Protein AF-Q1GXR8-F1 (afdb_monomer)

Nearest PDB structures (foldseek):
  6vy1-assembly1_f  TM=3.074E-01  e=5.921E-01  Methanocaldococcus jannaschii DSM 2661
  6nr8-assembly1_5  TM=3.056E-01  e=1.586E+00  Homo sapiens
  7y1c-assembly1_L  TM=3.248E-01  e=5.522E+00  Klebsiella phage Kp9

Mean predicted aligned error: 15.91 Å

Foldseek 3Di:
DVVVVVVVVVVVVVVVVVVVVVVVVVVVVVVVVVVVVVVVVVVVVVVVVVVVVVVVVVVVVVVVVVVVVVVVVVVVVVVVVLVVLLVVLLVVLVVVLVVVVVVLVVVLVVVLVCLVVVVDWDKDFDAPPPDPPDDDDDDDDDDDDDDDPPPGDIDTDDSVVVNVVSVVVSVVVNVVSVVVSVVSSVVSVVVSVD

pLDDT: mean 80.0, std 18.18, range [38.44, 97.44]

Structure (mmCIF, N/CA/C/O backbone):
data_AF-Q1GXR8-F1
#
_entry.id   AF-Q1GXR8-F1
#
loop_
_atom_site.group_PDB
_atom_site.id
_atom_site.type_symbol
_atom_site.label_atom_id
_atom_site.label_alt_id
_atom_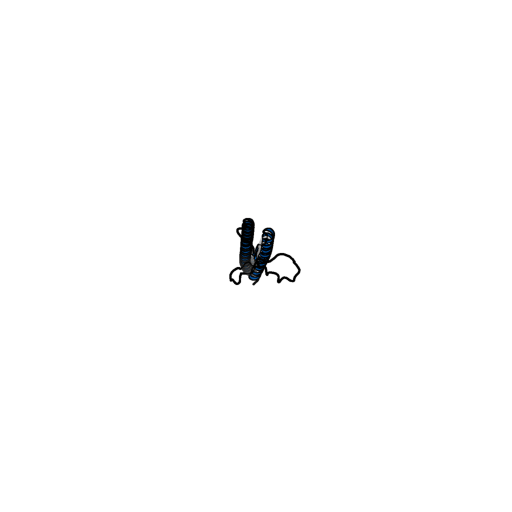site.label_comp_id
_atom_site.label_asym_id
_atom_site.label_entity_id
_atom_site.label_seq_id
_atom_site.pdbx_PDB_ins_code
_atom_site.Cartn_x
_atom_site.Cartn_y
_atom_site.Cartn_z
_atom_site.occupancy
_atom_site.B_iso_or_equiv
_atom_site.auth_seq_id
_atom_site.auth_comp_id
_atom_site.auth_asym_id
_atom_site.auth_atom_id
_atom_site.pdbx_PDB_model_num
ATOM 1 N N . MET A 1 1 ? 45.900 20.280 -106.886 1.00 52.66 1 MET A N 1
ATOM 2 C CA . MET A 1 1 ? 46.195 19.030 -106.146 1.00 52.66 1 MET A CA 1
ATOM 3 C C . MET A 1 1 ? 46.621 19.264 -104.686 1.00 52.66 1 MET A C 1
ATOM 5 O O . MET A 1 1 ? 46.320 18.422 -103.857 1.00 52.66 1 MET A O 1
ATOM 9 N N . ALA A 1 2 ? 47.221 20.410 -104.325 1.00 55.97 2 ALA A N 1
ATOM 10 C CA . ALA A 1 2 ? 47.645 20.694 -102.941 1.00 55.97 2 ALA A CA 1
ATOM 11 C C . ALA A 1 2 ? 46.503 21.008 -101.941 1.00 55.97 2 ALA A C 1
ATOM 13 O O . ALA A 1 2 ? 46.601 20.655 -100.772 1.00 55.97 2 ALA A O 1
ATOM 14 N N . ILE A 1 3 ? 45.397 21.619 -102.386 1.00 53.03 3 ILE A N 1
ATOM 15 C CA . ILE A 1 3 ? 44.321 22.087 -101.485 1.00 53.03 3 ILE A CA 1
ATOM 16 C C . ILE A 1 3 ? 43.519 20.918 -100.872 1.00 53.03 3 ILE A C 1
ATOM 18 O O . ILE A 1 3 ? 43.183 20.958 -99.692 1.00 53.03 3 ILE A O 1
ATOM 22 N N . LEU A 1 4 ? 43.290 19.826 -101.617 1.00 51.09 4 LEU A N 1
ATOM 23 C CA . LEU A 1 4 ? 42.613 18.635 -101.077 1.00 51.09 4 LEU A CA 1
ATOM 24 C C . LEU A 1 4 ? 43.452 17.900 -100.015 1.00 51.09 4 LEU A C 1
ATOM 26 O O . LEU A 1 4 ? 42.892 17.372 -99.058 1.00 51.09 4 LEU A O 1
ATOM 30 N N . SER A 1 5 ? 44.783 17.905 -100.139 1.00 51.03 5 SER A N 1
ATOM 31 C CA . SER A 1 5 ? 45.678 17.211 -99.199 1.00 51.03 5 SER A CA 1
ATOM 32 C C . SER A 1 5 ? 45.737 17.874 -97.817 1.00 51.03 5 SER A C 1
ATOM 34 O O . SER A 1 5 ? 45.981 17.188 -96.827 1.00 51.03 5 SER A O 1
ATOM 36 N N . VAL A 1 6 ? 45.515 19.191 -97.739 1.00 56.34 6 VAL A N 1
ATOM 37 C CA . VAL A 1 6 ? 45.509 19.951 -96.474 1.00 56.34 6 VAL A CA 1
ATOM 38 C C . VAL A 1 6 ? 44.161 19.827 -95.752 1.00 56.34 6 VAL A C 1
ATOM 40 O O . VAL A 1 6 ? 44.114 19.753 -94.526 1.00 56.34 6 VAL A O 1
ATOM 43 N N . CYS A 1 7 ? 43.050 19.728 -96.490 1.00 53.38 7 CYS A N 1
ATOM 44 C CA . CYS A 1 7 ? 41.733 19.500 -95.887 1.00 53.38 7 CYS A CA 1
ATOM 45 C C . CYS A 1 7 ? 41.594 18.099 -95.271 1.00 53.38 7 CYS A C 1
ATOM 47 O O . CYS A 1 7 ? 40.993 17.962 -94.206 1.00 53.38 7 CYS A O 1
ATOM 49 N N . VAL A 1 8 ? 42.171 17.068 -95.898 1.00 52.50 8 VAL A N 1
ATOM 50 C CA . VAL A 1 8 ? 42.105 15.687 -95.386 1.00 52.50 8 VAL A CA 1
ATOM 51 C C . VAL A 1 8 ? 42.915 15.526 -94.094 1.00 52.50 8 VAL A C 1
ATOM 53 O O . VAL A 1 8 ? 42.424 14.930 -93.138 1.00 52.50 8 VAL A O 1
ATOM 56 N N . THR A 1 9 ? 44.108 16.118 -93.996 1.00 54.72 9 THR A N 1
ATOM 57 C CA . THR A 1 9 ? 44.930 16.056 -92.772 1.00 54.72 9 THR A CA 1
ATOM 58 C C . THR A 1 9 ? 44.322 16.845 -91.606 1.00 54.72 9 THR A C 1
ATOM 60 O O . THR A 1 9 ? 44.351 16.373 -90.469 1.00 54.72 9 THR A O 1
ATOM 63 N N . ALA A 1 10 ? 43.682 17.990 -91.869 1.00 54.16 10 ALA A N 1
ATOM 64 C CA . ALA A 1 10 ? 42.969 18.760 -90.845 1.00 54.16 10 ALA A CA 1
ATOM 65 C C . ALA A 1 10 ? 41.696 18.055 -90.321 1.00 54.16 10 ALA A C 1
ATOM 67 O O . ALA A 1 10 ? 41.366 18.174 -89.138 1.00 54.16 10 ALA A O 1
ATOM 68 N N . ALA A 1 11 ? 40.987 17.306 -91.174 1.00 51.72 11 ALA A N 1
ATOM 69 C CA . ALA A 1 11 ? 39.802 16.539 -90.784 1.00 51.72 11 ALA A CA 1
ATOM 70 C C . ALA A 1 11 ? 40.157 15.306 -89.931 1.00 51.72 11 ALA A C 1
ATOM 72 O O . ALA A 1 11 ? 39.508 15.053 -88.915 1.00 51.72 11 ALA A O 1
ATOM 73 N N . VAL A 1 12 ? 41.232 14.593 -90.286 1.00 54.22 12 VAL A N 1
ATOM 74 C CA . VAL A 1 12 ? 41.723 13.419 -89.541 1.00 54.22 12 VAL A CA 1
ATOM 75 C C . VAL A 1 12 ? 42.244 13.809 -88.148 1.00 54.22 12 VAL A C 1
ATOM 77 O O . VAL A 1 12 ? 41.964 13.116 -87.171 1.00 54.22 12 VAL A O 1
ATOM 80 N N . GLY A 1 13 ? 42.913 14.962 -88.012 1.00 54.31 13 GLY A N 1
ATOM 81 C CA . GLY A 1 13 ? 43.373 15.470 -86.711 1.00 54.31 13 GLY A CA 1
ATOM 82 C C . GLY A 1 13 ? 42.242 15.866 -85.749 1.00 54.31 13 GLY A C 1
ATOM 83 O O . GLY A 1 13 ? 42.348 15.638 -84.545 1.00 54.31 13 GLY A O 1
ATOM 84 N N . LYS A 1 14 ? 41.125 16.412 -86.255 1.00 52.44 14 LYS A N 1
ATOM 85 C CA . LYS A 1 14 ? 39.943 16.738 -85.432 1.00 52.44 14 LYS A CA 1
ATOM 86 C C . LYS A 1 14 ? 39.202 15.492 -84.945 1.00 52.44 14 LYS A C 1
ATOM 88 O O . LYS A 1 14 ? 38.754 15.497 -83.804 1.00 52.44 14 LYS A O 1
ATOM 93 N N . ALA A 1 15 ? 39.107 14.443 -85.765 1.00 52.56 15 ALA A N 1
ATOM 94 C CA . ALA A 1 15 ? 38.471 13.181 -85.381 1.00 52.56 15 ALA A CA 1
ATOM 95 C C . ALA A 1 15 ? 39.226 12.487 -84.230 1.00 52.56 15 ALA A C 1
ATOM 97 O O . ALA A 1 15 ? 38.618 12.162 -83.217 1.00 52.56 15 ALA A O 1
ATOM 98 N N . ALA A 1 16 ? 40.560 12.406 -84.306 1.00 55.41 16 ALA A N 1
ATOM 99 C CA . ALA A 1 16 ? 41.383 11.809 -83.248 1.00 55.41 16 ALA A CA 1
ATOM 100 C C . ALA A 1 16 ? 41.319 12.577 -81.908 1.00 55.41 16 ALA A C 1
ATOM 102 O O . ALA A 1 16 ? 41.310 11.980 -80.831 1.00 55.41 16 ALA A O 1
ATOM 103 N N . VAL A 1 17 ? 41.234 13.913 -81.952 1.00 57.97 17 VAL A N 1
ATOM 104 C CA . VAL A 1 17 ? 41.046 14.748 -80.749 1.00 57.97 17 VAL A CA 1
ATOM 105 C C . VAL A 1 17 ? 39.631 14.602 -80.176 1.00 57.97 17 VAL A C 1
ATOM 107 O O . VAL A 1 17 ? 39.450 14.690 -78.960 1.00 57.97 17 VAL A O 1
ATOM 110 N N . MET A 1 18 ? 38.626 14.373 -81.024 1.00 59.62 18 MET A N 1
ATOM 111 C CA . MET A 1 18 ? 37.235 14.180 -80.609 1.00 59.62 18 MET A CA 1
ATOM 112 C C . MET A 1 18 ? 37.021 12.798 -79.976 1.00 59.62 18 MET A C 1
ATOM 114 O O . MET A 1 18 ? 36.359 12.721 -78.944 1.00 59.62 18 MET A O 1
ATOM 118 N N . ASP A 1 19 ? 37.684 11.759 -80.489 1.00 69.69 19 ASP A N 1
ATOM 119 C CA . ASP A 1 19 ? 37.702 10.422 -79.886 1.00 69.69 19 ASP A CA 1
ATOM 120 C C . ASP A 1 19 ? 38.420 10.428 -78.528 1.00 69.69 19 ASP A C 1
ATOM 122 O O . ASP A 1 19 ? 37.881 9.927 -77.543 1.00 69.69 19 ASP A O 1
ATOM 126 N N . ASN A 1 20 ? 39.573 11.098 -78.403 1.00 71.56 20 ASN A N 1
ATOM 127 C CA . ASN A 1 20 ? 40.274 11.228 -77.117 1.00 71.56 20 ASN A CA 1
ATOM 128 C C . ASN A 1 20 ? 39.454 12.007 -76.064 1.00 71.56 20 ASN A C 1
ATOM 130 O O . ASN A 1 20 ? 39.473 11.685 -74.876 1.00 71.56 20 ASN A O 1
ATOM 134 N N . ARG A 1 21 ? 38.687 13.019 -76.495 1.00 78.12 21 ARG A N 1
ATOM 135 C CA . ARG A 1 21 ? 37.744 13.748 -75.630 1.00 78.12 21 ARG A CA 1
ATOM 136 C C . ARG A 1 21 ? 36.549 12.890 -75.222 1.00 78.12 21 ARG A C 1
ATOM 138 O O . ARG A 1 21 ? 36.121 12.982 -74.073 1.00 78.12 21 ARG A O 1
ATOM 145 N N . LEU A 1 22 ? 36.038 12.050 -76.121 1.00 78.81 22 LEU A N 1
ATOM 146 C CA . LEU A 1 22 ? 34.963 11.107 -75.823 1.00 78.81 22 LEU A CA 1
ATOM 147 C C . LEU A 1 22 ? 35.418 10.078 -74.775 1.00 78.81 22 LEU A C 1
ATOM 149 O O . LEU A 1 22 ? 34.733 9.895 -73.771 1.00 78.81 22 LEU A O 1
ATOM 153 N N . PHE A 1 23 ? 36.606 9.485 -74.939 1.00 80.44 23 PHE A N 1
ATOM 154 C CA . PHE A 1 23 ? 37.177 8.555 -73.957 1.00 80.44 23 PHE A CA 1
ATOM 155 C C . PHE A 1 23 ? 37.443 9.220 -72.598 1.00 80.44 23 PHE A C 1
ATOM 157 O O . PHE A 1 23 ? 37.147 8.624 -71.562 1.00 80.44 23 PHE A O 1
ATOM 164 N N . ALA A 1 24 ? 37.919 10.470 -72.579 1.00 81.44 24 ALA A N 1
ATOM 165 C CA . ALA A 1 24 ? 38.113 11.222 -71.338 1.00 81.44 24 ALA A CA 1
ATOM 166 C C . ALA A 1 24 ? 36.788 11.505 -70.600 1.00 81.44 24 ALA A C 1
ATOM 168 O O . ALA A 1 24 ? 36.720 11.354 -69.381 1.00 81.44 24 ALA A O 1
ATOM 169 N N . MET A 1 25 ? 35.721 11.863 -71.326 1.00 85.25 25 MET A N 1
ATOM 170 C CA . MET A 1 25 ? 34.392 12.095 -70.742 1.00 85.25 25 MET A CA 1
ATOM 171 C C . MET A 1 25 ? 33.767 10.802 -70.210 1.00 85.25 25 MET A C 1
ATOM 173 O O . MET A 1 25 ? 33.224 10.798 -69.108 1.00 85.25 25 MET A O 1
ATOM 177 N N . VAL A 1 26 ? 33.885 9.693 -70.948 1.00 87.88 26 VAL A N 1
ATOM 178 C CA . VAL A 1 26 ? 33.416 8.373 -70.494 1.00 87.88 26 VAL A CA 1
ATOM 179 C C . VAL A 1 26 ? 34.171 7.930 -69.239 1.00 87.88 26 VAL A C 1
ATOM 181 O O . VAL A 1 26 ? 33.549 7.465 -68.286 1.00 87.88 26 VAL A O 1
ATOM 184 N N . GLY A 1 27 ? 35.490 8.143 -69.192 1.00 85.50 27 GLY A N 1
ATOM 185 C CA . GLY A 1 27 ? 36.299 7.878 -68.003 1.00 85.50 27 GLY A CA 1
ATOM 186 C C . GLY A 1 27 ? 35.846 8.689 -66.785 1.00 85.50 27 GLY A C 1
ATOM 187 O O . GLY A 1 27 ? 35.693 8.125 -65.705 1.00 85.50 27 GLY A O 1
ATOM 188 N N . LEU A 1 28 ? 35.566 9.985 -66.957 1.00 90.31 28 LEU A N 1
ATOM 189 C CA . LEU A 1 28 ? 35.110 10.868 -65.875 1.00 90.31 28 LEU A CA 1
ATOM 190 C C . LEU A 1 28 ? 33.708 10.489 -65.370 1.00 90.31 28 LEU A C 1
ATOM 192 O O . LEU A 1 28 ? 33.454 10.482 -64.169 1.00 90.31 28 LEU A O 1
ATOM 196 N N . VAL A 1 29 ? 32.797 10.112 -66.270 1.00 92.56 29 VAL A N 1
ATOM 197 C CA . VAL A 1 29 ? 31.460 9.636 -65.882 1.00 92.56 29 VAL A CA 1
ATOM 198 C C . VAL A 1 29 ? 31.548 8.312 -65.120 1.00 92.56 29 VAL A C 1
ATOM 200 O O . VAL A 1 29 ? 30.878 8.151 -64.102 1.00 92.56 29 VAL A O 1
ATOM 203 N N . LEU A 1 30 ? 32.400 7.380 -65.553 1.00 91.69 30 LEU A N 1
ATOM 204 C CA . LEU A 1 30 ? 32.601 6.110 -64.850 1.00 91.69 30 LEU A CA 1
ATOM 205 C C . LEU A 1 30 ? 33.194 6.313 -63.453 1.00 91.69 30 LEU A C 1
ATOM 207 O O . LEU A 1 30 ? 32.720 5.696 -62.501 1.00 91.69 30 LEU A O 1
ATOM 211 N N . THR A 1 31 ? 34.180 7.199 -63.295 1.00 90.12 31 THR A N 1
ATOM 212 C CA . THR A 1 31 ? 34.735 7.498 -61.968 1.00 90.12 31 THR A CA 1
ATOM 213 C C . THR A 1 31 ? 33.712 8.194 -61.075 1.00 90.12 31 THR A C 1
ATOM 215 O O . THR A 1 31 ? 33.592 7.829 -59.908 1.00 90.12 31 THR A O 1
ATOM 218 N N . ALA A 1 32 ? 32.910 9.118 -61.612 1.00 93.38 32 ALA A N 1
ATOM 219 C CA . ALA A 1 32 ? 31.825 9.754 -60.867 1.00 93.38 32 ALA A CA 1
ATOM 220 C C . ALA A 1 32 ? 30.765 8.740 -60.398 1.00 93.38 32 ALA A C 1
ATOM 222 O O . ALA A 1 32 ? 30.331 8.797 -59.247 1.00 93.38 32 ALA A O 1
ATOM 223 N N . LEU A 1 33 ? 30.388 7.775 -61.246 1.00 94.50 33 LEU A N 1
ATOM 224 C CA . LEU A 1 33 ? 29.449 6.706 -60.887 1.00 94.50 33 LEU A CA 1
ATOM 225 C C . LEU A 1 33 ? 30.017 5.769 -59.815 1.00 94.50 33 LEU A C 1
ATOM 227 O O . LEU A 1 33 ? 29.301 5.408 -58.882 1.00 94.50 33 LEU A O 1
ATOM 231 N N . LEU A 1 34 ? 31.300 5.407 -59.908 1.00 93.44 34 LEU A N 1
ATOM 232 C CA . LEU A 1 34 ? 31.966 4.586 -58.894 1.00 93.44 34 LEU A CA 1
ATOM 233 C C . LEU A 1 34 ? 32.039 5.304 -57.542 1.00 93.44 34 LEU A C 1
ATOM 235 O O . LEU A 1 34 ? 31.749 4.697 -56.512 1.00 93.44 34 LEU A O 1
ATOM 239 N N . LEU A 1 35 ? 32.366 6.599 -57.540 1.00 93.81 35 LEU A N 1
ATOM 240 C CA . LEU A 1 35 ? 32.387 7.414 -56.325 1.00 93.81 35 LEU A CA 1
ATOM 241 C C . LEU A 1 35 ? 30.987 7.537 -55.711 1.00 93.81 35 LEU A C 1
ATOM 243 O O . LEU A 1 35 ? 30.829 7.320 -54.511 1.00 93.81 35 LEU A O 1
ATOM 247 N N . ALA A 1 36 ? 29.962 7.815 -56.521 1.00 94.62 36 ALA A N 1
ATOM 248 C CA . ALA A 1 36 ? 28.577 7.875 -56.055 1.00 94.62 36 ALA A CA 1
ATOM 249 C C . ALA A 1 36 ? 28.113 6.532 -55.463 1.00 94.62 36 ALA A C 1
ATOM 251 O O . ALA A 1 36 ? 27.510 6.508 -54.389 1.00 94.62 36 ALA A O 1
ATOM 252 N N . GLY A 1 37 ? 28.450 5.414 -56.113 1.00 93.75 37 GLY A N 1
ATOM 253 C CA . GLY A 1 37 ? 28.170 4.069 -55.610 1.00 93.75 37 GLY A CA 1
ATOM 254 C C . GLY A 1 37 ? 28.840 3.789 -54.263 1.00 93.75 37 GLY A C 1
ATOM 255 O O . GLY A 1 37 ? 28.176 3.316 -53.341 1.00 93.75 37 GLY A O 1
ATOM 256 N N . LEU A 1 38 ? 30.124 4.140 -54.111 1.00 93.81 38 LEU A N 1
ATOM 257 C CA . LEU A 1 38 ? 30.847 4.006 -52.840 1.00 93.81 38 LEU A CA 1
ATOM 258 C C . LEU A 1 38 ? 30.225 4.860 -51.728 1.00 93.81 38 LEU A C 1
ATOM 260 O O . LEU A 1 38 ? 30.081 4.381 -50.604 1.00 93.81 38 LEU A O 1
ATOM 264 N N . HIS A 1 39 ? 29.839 6.102 -52.028 1.00 95.38 39 HIS A N 1
ATOM 265 C CA . HIS A 1 39 ? 29.212 6.993 -51.052 1.00 95.38 39 HIS A CA 1
ATOM 266 C C . HIS A 1 39 ? 27.858 6.464 -50.572 1.00 95.38 39 HIS A C 1
ATOM 268 O O . HIS A 1 39 ? 27.628 6.403 -49.365 1.00 95.38 39 HIS A O 1
ATOM 274 N N . LEU A 1 40 ? 26.986 6.038 -51.491 1.00 93.31 40 LEU A N 1
ATOM 275 C CA . LEU A 1 40 ? 25.678 5.474 -51.145 1.00 93.31 40 LEU A CA 1
ATOM 276 C C . LEU A 1 40 ? 25.822 4.180 -50.337 1.00 93.31 40 LEU A C 1
ATOM 278 O O . LEU A 1 40 ? 25.140 3.998 -49.329 1.00 93.31 40 LEU A O 1
ATOM 282 N N . TYR A 1 41 ? 26.748 3.306 -50.739 1.00 93.94 41 TYR A N 1
ATOM 283 C CA . TYR A 1 41 ? 27.029 2.069 -50.017 1.00 93.94 41 TYR A CA 1
ATOM 284 C C . TYR A 1 41 ? 27.586 2.334 -48.611 1.00 93.94 41 TYR A C 1
ATOM 286 O O . TYR A 1 41 ? 27.141 1.715 -47.645 1.00 93.94 41 TYR A O 1
ATOM 294 N N . GLY A 1 42 ? 28.509 3.292 -48.477 1.00 92.19 42 GLY A N 1
ATOM 295 C CA . GLY A 1 42 ? 29.073 3.700 -47.192 1.00 92.19 42 GLY A CA 1
ATOM 296 C C . GLY A 1 42 ? 28.026 4.293 -46.249 1.00 92.19 42 GLY A C 1
ATOM 297 O O . GLY A 1 42 ? 27.968 3.910 -45.083 1.00 92.19 42 GLY A O 1
ATOM 298 N N . GLN A 1 43 ? 27.147 5.164 -46.756 1.00 92.88 43 GLN A N 1
ATOM 299 C CA . GLN A 1 43 ? 26.034 5.713 -45.974 1.00 92.88 43 GLN A CA 1
ATOM 300 C C . GLN A 1 43 ? 25.062 4.620 -45.525 1.00 92.88 43 GLN A C 1
ATOM 302 O O . GLN A 1 43 ? 24.647 4.602 -44.366 1.00 92.88 43 GLN A O 1
ATOM 307 N N . HIS A 1 44 ? 24.736 3.678 -46.414 1.00 91.25 44 HIS A N 1
ATOM 308 C CA . HIS A 1 44 ? 23.851 2.570 -46.080 1.00 91.25 44 HIS A CA 1
ATOM 309 C C . HIS A 1 44 ? 24.457 1.673 -44.991 1.00 91.25 44 HIS A C 1
ATOM 311 O O . HIS A 1 44 ? 23.811 1.429 -43.973 1.00 91.25 44 HIS A O 1
ATOM 317 N N . GLN A 1 45 ? 25.721 1.266 -45.138 1.00 93.06 45 GLN A N 1
ATOM 318 C CA . GLN A 1 45 ? 26.444 0.484 -44.128 1.00 93.06 45 GLN A CA 1
ATOM 319 C C . GLN A 1 45 ? 26.526 1.199 -42.774 1.00 93.06 45 GLN A C 1
ATOM 321 O O . GLN A 1 45 ? 26.241 0.592 -41.742 1.00 93.06 45 GLN A O 1
ATOM 326 N N . PHE A 1 46 ? 26.857 2.493 -42.771 1.00 91.81 46 PHE A N 1
ATOM 327 C CA . PHE A 1 46 ? 26.930 3.282 -41.543 1.00 91.81 46 PHE A CA 1
ATOM 328 C C . PHE A 1 46 ? 25.569 3.356 -40.837 1.00 91.81 46 PHE A C 1
ATOM 330 O O . PHE A 1 46 ? 25.482 3.115 -39.635 1.00 91.81 46 PHE A O 1
ATOM 337 N N . SER A 1 47 ? 24.492 3.590 -41.596 1.00 92.06 47 SER A N 1
ATOM 338 C CA . SER A 1 47 ? 23.133 3.649 -41.045 1.00 92.06 47 SER A CA 1
ATOM 339 C C . SER A 1 47 ? 22.672 2.318 -40.437 1.00 92.06 47 SER A C 1
ATOM 341 O O . SER A 1 47 ? 22.019 2.312 -39.394 1.00 92.06 47 SER A O 1
ATOM 343 N N . LEU A 1 48 ? 23.051 1.183 -41.039 1.00 93.19 48 LEU A N 1
ATOM 344 C CA . LEU A 1 48 ? 22.751 -0.150 -40.509 1.00 93.19 48 LEU A CA 1
ATOM 345 C C . LEU A 1 48 ? 23.519 -0.427 -39.212 1.00 93.19 48 LEU A C 1
ATOM 347 O O . LEU A 1 48 ? 22.954 -0.999 -38.280 1.00 93.19 48 LEU A O 1
ATOM 351 N N . GLY A 1 49 ? 24.782 0.003 -39.137 1.00 91.06 49 GLY A N 1
ATOM 352 C CA . GLY A 1 49 ? 25.593 -0.095 -37.923 1.00 91.06 49 GLY A CA 1
ATOM 353 C C . GLY A 1 49 ? 24.996 0.713 -36.771 1.00 91.06 49 GLY A C 1
ATOM 354 O O . GLY A 1 49 ? 24.746 0.167 -35.696 1.00 91.06 49 GLY A O 1
ATOM 355 N N . GLU A 1 50 ? 24.670 1.981 -37.022 1.00 94.12 50 GLU A N 1
ATOM 356 C CA . GLU A 1 50 ? 24.050 2.868 -36.033 1.00 94.12 50 GLU A CA 1
ATOM 357 C C . GLU A 1 50 ? 22.687 2.331 -35.563 1.00 94.12 50 GLU A C 1
ATOM 359 O O . GLU A 1 50 ? 22.388 2.326 -34.366 1.00 94.12 50 GLU A O 1
ATOM 364 N N . ALA A 1 51 ? 21.868 1.818 -36.487 1.00 94.69 51 ALA A N 1
ATOM 365 C CA . ALA A 1 51 ? 20.591 1.193 -36.157 1.00 94.69 51 ALA A CA 1
ATOM 366 C C . ALA A 1 51 ? 20.770 -0.057 -35.280 1.00 94.69 51 ALA A C 1
ATOM 368 O O . ALA A 1 51 ? 20.017 -0.244 -34.323 1.00 94.69 51 ALA A O 1
ATOM 369 N N . ALA A 1 52 ? 21.776 -0.891 -35.559 1.00 94.00 52 ALA A N 1
ATOM 370 C CA . ALA A 1 52 ? 22.063 -2.085 -34.770 1.00 94.00 52 ALA A CA 1
ATOM 371 C C . ALA A 1 52 ? 22.554 -1.743 -33.353 1.00 94.00 52 ALA A C 1
ATOM 373 O O . ALA A 1 52 ? 22.128 -2.379 -32.385 1.00 94.00 52 ALA A O 1
ATOM 374 N N . GLU A 1 53 ? 23.414 -0.734 -33.202 1.00 93.62 53 GLU A N 1
ATOM 375 C CA . GLU A 1 53 ? 23.876 -0.268 -31.890 1.00 93.62 53 GLU A CA 1
ATOM 376 C C . GLU A 1 53 ? 22.738 0.343 -31.070 1.00 93.62 53 GLU A C 1
ATOM 378 O O . GLU A 1 53 ? 22.535 -0.041 -29.912 1.00 93.62 53 GLU A O 1
ATOM 383 N N . LYS A 1 54 ? 21.931 1.215 -31.688 1.00 95.25 54 LYS A N 1
ATOM 384 C CA . LYS A 1 54 ? 20.730 1.784 -31.063 1.00 95.25 54 LYS A CA 1
ATOM 385 C C . LYS A 1 54 ? 19.753 0.693 -30.646 1.00 95.25 54 LYS A C 1
ATOM 387 O O . LYS A 1 54 ? 19.276 0.717 -29.517 1.00 95.25 54 LYS A O 1
ATOM 392 N N . ALA A 1 55 ? 19.499 -0.297 -31.502 1.00 96.19 55 ALA A N 1
ATOM 393 C CA . ALA A 1 55 ? 18.615 -1.414 -31.180 1.00 96.19 55 ALA A CA 1
ATOM 394 C C . ALA A 1 55 ? 19.113 -2.210 -29.965 1.00 96.19 55 ALA A C 1
ATOM 396 O O . ALA A 1 55 ? 18.316 -2.553 -29.093 1.00 96.19 55 ALA A O 1
ATOM 397 N N . ARG A 1 56 ? 20.426 -2.458 -29.853 1.00 95.06 56 ARG A N 1
ATOM 398 C CA . ARG A 1 56 ? 21.015 -3.125 -28.678 1.00 95.06 56 ARG A CA 1
ATOM 399 C C . ARG A 1 56 ? 20.871 -2.289 -27.410 1.00 95.06 56 ARG A C 1
ATOM 401 O O . ARG A 1 56 ? 20.580 -2.845 -26.353 1.00 95.06 56 ARG A O 1
ATOM 408 N N . TRP A 1 57 ? 21.087 -0.978 -27.498 1.00 94.62 57 TRP A N 1
ATOM 409 C CA . TRP A 1 57 ? 20.931 -0.074 -26.359 1.00 94.62 57 TRP A CA 1
ATOM 410 C C . TRP A 1 57 ? 19.472 -0.021 -25.892 1.00 94.62 57 TRP A C 1
ATOM 412 O O . TRP A 1 57 ? 19.184 -0.364 -24.751 1.00 94.62 57 TRP A O 1
ATOM 422 N N . VAL A 1 58 ? 18.543 0.235 -26.815 1.00 97.00 58 VAL A N 1
ATOM 423 C CA . VAL A 1 58 ? 17.097 0.245 -26.557 1.00 97.00 58 VAL A CA 1
ATOM 424 C C . VAL A 1 58 ? 16.610 -1.098 -26.010 1.00 97.00 58 VAL A C 1
ATOM 426 O O . VAL A 1 58 ? 15.756 -1.121 -25.127 1.00 97.00 58 VAL A O 1
ATOM 429 N N . ALA A 1 59 ? 17.132 -2.228 -26.495 1.00 96.44 59 ALA A N 1
ATOM 430 C CA . ALA A 1 59 ? 16.766 -3.546 -25.980 1.00 96.44 59 ALA A CA 1
ATOM 431 C C . ALA A 1 59 ? 17.203 -3.743 -24.520 1.00 96.44 59 ALA A C 1
ATOM 433 O O . ALA A 1 59 ? 16.416 -4.253 -23.723 1.00 96.44 59 ALA A O 1
ATOM 434 N N . ARG A 1 60 ? 18.424 -3.319 -24.159 1.00 95.31 60 ARG A N 1
ATOM 435 C CA . ARG A 1 60 ? 18.913 -3.377 -22.771 1.00 95.31 60 ARG A CA 1
ATOM 436 C C . ARG A 1 60 ? 18.095 -2.477 -21.855 1.00 95.31 60 ARG A C 1
ATOM 438 O O . ARG A 1 60 ? 17.651 -2.941 -20.809 1.00 95.31 60 ARG A O 1
ATOM 445 N N . ASP A 1 61 ? 17.832 -1.250 -22.281 1.00 96.19 61 ASP A N 1
ATOM 446 C CA . ASP A 1 61 ? 17.068 -0.289 -21.489 1.00 96.19 61 ASP A CA 1
ATOM 447 C C . ASP A 1 61 ? 15.623 -0.744 -21.295 1.00 96.19 61 ASP A C 1
ATOM 449 O O . ASP A 1 61 ? 15.112 -0.716 -20.180 1.00 96.19 61 ASP A O 1
ATOM 453 N N . ASN A 1 62 ? 14.974 -1.266 -22.340 1.00 96.69 62 ASN A N 1
ATOM 454 C CA . ASN A 1 62 ? 13.640 -1.851 -22.207 1.00 96.69 62 ASN A CA 1
ATOM 455 C C . ASN A 1 62 ? 13.633 -3.081 -21.297 1.00 96.69 62 ASN A C 1
ATOM 457 O O . ASN A 1 62 ? 12.666 -3.282 -20.567 1.00 96.69 62 ASN A O 1
ATOM 461 N N . ALA A 1 63 ? 14.670 -3.921 -21.339 1.00 96.50 63 ALA A N 1
ATOM 462 C CA . ALA A 1 63 ? 14.771 -5.068 -20.442 1.00 96.50 63 ALA A CA 1
ATOM 463 C C . ALA A 1 63 ? 14.906 -4.619 -18.979 1.00 96.50 63 ALA A C 1
ATOM 465 O O . ALA A 1 63 ? 14.172 -5.118 -18.127 1.00 96.50 63 ALA A O 1
ATOM 466 N N . ALA A 1 64 ? 15.765 -3.633 -18.707 1.00 95.56 64 ALA A N 1
ATOM 467 C CA . ALA A 1 64 ? 15.913 -3.037 -17.381 1.00 95.56 64 ALA A CA 1
ATOM 468 C C . ALA A 1 64 ? 14.607 -2.380 -16.907 1.00 95.56 64 ALA A C 1
ATOM 470 O O . ALA A 1 64 ? 14.168 -2.616 -15.784 1.00 95.56 64 ALA A O 1
ATOM 471 N N . LEU A 1 65 ? 13.933 -1.630 -17.783 1.00 97.06 65 LEU A N 1
ATOM 472 C CA . LEU A 1 65 ? 12.672 -0.962 -17.469 1.00 97.06 65 LEU A CA 1
ATOM 473 C C . LEU A 1 65 ? 11.546 -1.965 -17.185 1.00 97.06 65 LEU A C 1
ATOM 475 O O . LEU A 1 65 ? 10.753 -1.762 -16.272 1.00 97.06 65 LEU A O 1
ATOM 479 N N . ARG A 1 66 ? 11.477 -3.074 -17.931 1.00 97.00 66 ARG A N 1
ATOM 480 C CA . ARG A 1 66 ? 10.515 -4.157 -17.663 1.00 97.00 66 ARG A CA 1
ATOM 481 C C . ARG A 1 66 ? 10.790 -4.848 -16.335 1.00 97.00 66 ARG A C 1
ATOM 483 O O . ARG A 1 66 ? 9.835 -5.120 -15.619 1.00 97.00 66 ARG A O 1
ATOM 490 N N . ALA A 1 67 ? 12.055 -5.118 -16.014 1.00 96.38 67 ALA A N 1
ATOM 491 C CA . ALA A 1 67 ? 12.429 -5.714 -14.736 1.00 96.38 67 ALA A CA 1
ATOM 492 C C . ALA A 1 67 ? 12.037 -4.796 -13.567 1.00 96.38 67 ALA A C 1
ATOM 494 O O . ALA A 1 67 ? 11.344 -5.241 -12.656 1.00 96.38 67 ALA A O 1
ATOM 495 N N . ALA A 1 68 ? 12.367 -3.504 -13.656 1.00 96.25 68 ALA A N 1
ATOM 496 C CA . ALA A 1 68 ? 11.983 -2.512 -12.655 1.00 96.25 68 ALA A CA 1
ATOM 497 C C . ALA A 1 68 ? 10.455 -2.379 -12.525 1.00 96.25 68 ALA A C 1
ATOM 499 O O . ALA A 1 68 ? 9.925 -2.361 -11.421 1.00 96.25 68 ALA A O 1
ATOM 500 N N . ASN A 1 69 ? 9.719 -2.343 -13.639 1.00 96.94 69 ASN A N 1
ATOM 501 C CA . ASN A 1 69 ? 8.256 -2.275 -13.604 1.00 96.94 69 ASN A CA 1
ATOM 502 C C . ASN A 1 69 ? 7.622 -3.540 -13.012 1.00 96.94 69 ASN A C 1
ATOM 504 O O . ASN A 1 69 ? 6.606 -3.435 -12.330 1.00 96.94 69 ASN A O 1
ATOM 508 N N . ALA A 1 70 ? 8.195 -4.719 -13.263 1.00 97.06 70 ALA A N 1
ATOM 509 C CA . ALA A 1 70 ? 7.729 -5.964 -12.661 1.00 97.06 70 ALA A CA 1
ATOM 510 C C . ALA A 1 70 ? 7.947 -5.962 -11.141 1.00 97.06 70 ALA A C 1
ATOM 512 O O . ALA A 1 70 ? 7.040 -6.326 -10.399 1.00 97.06 70 ALA A O 1
ATOM 513 N N . GLU A 1 71 ? 9.102 -5.480 -10.679 1.00 96.50 71 GLU A N 1
ATOM 514 C CA . GLU A 1 71 ? 9.396 -5.313 -9.253 1.00 96.50 71 GLU A CA 1
ATOM 515 C C . GLU A 1 71 ? 8.453 -4.295 -8.595 1.00 96.50 71 GLU A C 1
ATOM 517 O O . GLU A 1 71 ? 7.854 -4.581 -7.562 1.00 96.50 71 GLU A O 1
ATOM 522 N N . ILE A 1 72 ? 8.226 -3.141 -9.230 1.00 97.00 72 ILE A N 1
ATOM 523 C CA . ILE A 1 72 ? 7.269 -2.134 -8.751 1.00 97.00 72 ILE A CA 1
ATOM 524 C C . ILE A 1 72 ? 5.849 -2.706 -8.697 1.00 97.00 72 ILE A C 1
ATOM 526 O O . ILE A 1 72 ? 5.106 -2.414 -7.759 1.00 97.00 72 ILE A O 1
ATOM 530 N N . ALA A 1 73 ? 5.440 -3.489 -9.697 1.00 97.44 73 ALA A N 1
ATOM 531 C CA . ALA A 1 73 ? 4.124 -4.115 -9.716 1.00 97.44 73 ALA A CA 1
ATOM 532 C C . ALA A 1 73 ? 3.967 -5.111 -8.560 1.00 97.44 73 ALA A C 1
ATOM 534 O O . ALA A 1 73 ? 2.941 -5.077 -7.887 1.00 97.44 73 ALA A O 1
ATOM 535 N N . GLU A 1 74 ? 4.989 -5.925 -8.296 1.00 96.31 74 GLU A N 1
ATOM 536 C CA . GLU A 1 74 ? 4.999 -6.890 -7.195 1.00 96.31 74 GLU A CA 1
ATOM 537 C C . GLU A 1 74 ? 4.995 -6.205 -5.818 1.00 96.31 74 GLU A C 1
ATOM 539 O O . GLU A 1 74 ? 4.219 -6.557 -4.934 1.00 96.31 74 GLU A O 1
ATOM 544 N N . LEU A 1 75 ? 5.788 -5.149 -5.634 1.00 95.88 75 LEU A N 1
ATOM 545 C CA . LEU A 1 75 ? 5.752 -4.367 -4.396 1.00 95.88 75 LEU A CA 1
ATOM 546 C C . LEU A 1 75 ? 4.382 -3.703 -4.189 1.00 95.88 75 LEU A C 1
ATOM 548 O O . LEU A 1 75 ? 3.861 -3.674 -3.075 1.00 95.88 75 LEU A O 1
ATOM 552 N N . ASN A 1 76 ? 3.750 -3.215 -5.262 1.00 96.38 76 ASN A N 1
ATOM 553 C CA . ASN A 1 76 ? 2.403 -2.649 -5.188 1.00 96.38 76 ASN A CA 1
ATOM 554 C C . ASN A 1 76 ? 1.333 -3.698 -4.869 1.00 96.38 76 ASN A C 1
ATOM 556 O O . ASN A 1 76 ? 0.392 -3.395 -4.133 1.00 96.38 76 ASN A O 1
ATOM 560 N N . THR A 1 77 ? 1.415 -4.911 -5.423 1.00 96.44 77 THR A N 1
ATOM 561 C CA . THR A 1 77 ? 0.455 -5.979 -5.103 1.00 96.44 77 THR A CA 1
ATOM 562 C C . THR A 1 77 ? 0.588 -6.397 -3.644 1.00 96.44 77 THR A C 1
ATOM 564 O O . THR A 1 77 ? -0.437 -6.505 -2.968 1.00 96.44 77 THR A O 1
ATOM 567 N N . GLN A 1 78 ? 1.814 -6.542 -3.137 1.00 93.81 78 GLN A N 1
ATOM 568 C CA . GLN A 1 78 ? 2.081 -6.830 -1.726 1.00 93.81 78 GLN A CA 1
ATOM 569 C C . GLN A 1 78 ? 1.539 -5.725 -0.810 1.00 93.81 78 GLN A C 1
ATOM 571 O O . GLN A 1 78 ? 0.762 -6.019 0.101 1.00 93.81 78 GLN A O 1
ATOM 576 N N . ALA A 1 79 ? 1.831 -4.456 -1.111 1.00 93.75 79 ALA A N 1
ATOM 577 C CA . ALA A 1 79 ? 1.318 -3.317 -0.348 1.00 93.75 79 ALA A CA 1
ATOM 578 C C . ALA A 1 79 ? -0.222 -3.272 -0.332 1.00 93.75 79 ALA A C 1
ATOM 580 O O . ALA A 1 79 ? -0.831 -3.084 0.717 1.00 93.75 79 ALA A O 1
ATOM 581 N N . ARG A 1 80 ? -0.881 -3.537 -1.468 1.00 94.69 80 ARG A N 1
ATOM 582 C CA . ARG A 1 80 ? -2.355 -3.602 -1.546 1.00 94.69 80 ARG A CA 1
ATOM 583 C C . ARG A 1 80 ? -2.952 -4.776 -0.774 1.00 94.69 80 ARG A C 1
ATOM 585 O O . ARG A 1 80 ? -4.107 -4.716 -0.355 1.00 94.69 80 ARG A O 1
ATOM 592 N N . VAL A 1 81 ? -2.239 -5.895 -0.652 1.00 94.19 81 VAL A N 1
ATOM 593 C CA . VAL A 1 81 ? -2.683 -7.014 0.195 1.00 94.19 81 VAL A CA 1
ATOM 594 C C . VAL A 1 81 ? -2.614 -6.604 1.663 1.00 94.19 81 VAL A C 1
ATOM 596 O O . VAL A 1 81 ? -3.613 -6.764 2.361 1.00 94.19 81 VAL A O 1
ATOM 599 N N . GLN A 1 82 ? -1.501 -6.011 2.094 1.00 90.25 82 GLN A N 1
ATOM 600 C CA . GLN A 1 82 ? -1.333 -5.513 3.462 1.00 90.25 82 GLN A CA 1
ATOM 601 C C . GLN A 1 82 ? -2.371 -4.438 3.812 1.00 90.25 82 GLN A C 1
ATOM 603 O O . GLN A 1 82 ? -3.012 -4.521 4.856 1.00 90.25 82 GLN A O 1
ATOM 608 N N . GLU A 1 83 ? -2.619 -3.483 2.912 1.00 92.25 83 GLU A N 1
ATOM 609 C CA . GLU A 1 83 ? -3.635 -2.441 3.096 1.00 92.25 83 GLU A CA 1
ATOM 610 C C . GLU A 1 83 ? -5.037 -3.038 3.283 1.00 92.25 83 GLU A C 1
ATOM 612 O O . GLU A 1 83 ? -5.775 -2.630 4.179 1.00 92.25 83 GLU A O 1
ATOM 617 N N . ARG A 1 84 ? -5.401 -4.053 2.485 1.00 94.19 84 ARG A N 1
ATOM 618 C CA . ARG A 1 84 ? -6.695 -4.742 2.621 1.00 94.19 84 ARG A CA 1
ATOM 619 C C . ARG A 1 84 ? -6.811 -5.506 3.934 1.00 94.19 84 ARG A C 1
ATOM 621 O O . ARG A 1 84 ? -7.849 -5.411 4.581 1.00 94.19 84 ARG A O 1
ATOM 628 N N . GLN A 1 85 ? -5.763 -6.224 4.333 1.00 90.75 85 GLN A N 1
ATOM 629 C CA . GLN A 1 85 ? -5.730 -6.937 5.613 1.00 90.75 85 GLN A CA 1
ATOM 630 C C . GLN A 1 85 ? -5.867 -5.965 6.789 1.00 90.75 85 GLN A C 1
ATOM 632 O O . GLN A 1 85 ? -6.638 -6.215 7.714 1.00 90.75 85 GLN A O 1
ATOM 637 N N . HIS A 1 86 ? -5.176 -4.825 6.728 1.00 88.06 86 HIS A N 1
ATOM 638 C CA . HIS A 1 86 ? -5.288 -3.781 7.737 1.00 88.06 86 HIS A CA 1
ATOM 639 C C . HIS A 1 86 ? -6.703 -3.191 7.781 1.00 88.06 86 HIS A C 1
ATOM 641 O O . HIS A 1 86 ? -7.312 -3.126 8.848 1.00 88.06 86 HIS A O 1
ATOM 647 N N . ALA A 1 87 ? -7.271 -2.828 6.628 1.00 92.19 87 ALA A N 1
ATOM 648 C CA . ALA A 1 87 ? -8.631 -2.303 6.547 1.00 92.19 87 ALA A CA 1
ATOM 649 C C . ALA A 1 87 ? -9.671 -3.289 7.111 1.00 92.19 87 ALA A C 1
ATOM 651 O O . ALA A 1 87 ? -10.585 -2.881 7.828 1.00 92.19 87 ALA A O 1
ATOM 652 N N . GLU A 1 88 ? -9.521 -4.587 6.837 1.00 94.12 88 GLU A N 1
ATOM 653 C CA . GLU A 1 88 ? -10.395 -5.635 7.370 1.00 94.12 88 GLU A CA 1
ATOM 654 C C . GLU A 1 88 ? -10.257 -5.794 8.893 1.00 94.12 88 GLU A C 1
ATOM 656 O O . GLU A 1 88 ? -11.268 -5.899 9.597 1.00 94.12 88 GLU A O 1
ATOM 661 N N . ALA A 1 89 ? -9.032 -5.741 9.422 1.00 90.75 89 ALA A N 1
ATOM 662 C CA . ALA A 1 89 ? -8.784 -5.782 10.861 1.00 90.75 89 ALA A CA 1
ATOM 663 C C . ALA A 1 89 ? -9.430 -4.584 11.577 1.00 90.75 89 ALA A C 1
ATOM 665 O O . ALA A 1 89 ? -10.164 -4.764 12.552 1.00 90.75 89 ALA A O 1
ATOM 666 N N . VAL A 1 90 ? -9.237 -3.368 11.054 1.00 91.94 90 VAL A N 1
ATOM 667 C CA . VAL A 1 90 ? -9.844 -2.140 11.596 1.00 91.94 90 VAL A CA 1
ATOM 668 C C . VAL A 1 90 ? -11.371 -2.204 11.531 1.00 91.94 90 VAL A C 1
ATOM 670 O O . VAL A 1 90 ? -12.046 -1.854 12.503 1.00 91.94 90 VAL A O 1
ATOM 673 N N . ALA A 1 91 ? -11.935 -2.682 10.420 1.00 93.88 91 ALA A N 1
ATOM 674 C CA . ALA A 1 91 ? -13.380 -2.824 10.263 1.00 93.88 91 ALA A CA 1
ATOM 675 C C . ALA A 1 91 ? -13.969 -3.847 11.247 1.00 93.88 91 ALA A C 1
ATOM 677 O O . ALA A 1 91 ? -15.044 -3.619 11.804 1.00 93.88 91 ALA A O 1
ATOM 678 N N . THR A 1 92 ? -13.259 -4.950 11.496 1.00 93.50 92 THR A N 1
ATOM 679 C CA . THR A 1 92 ? -13.671 -5.987 12.452 1.00 93.50 92 THR A CA 1
ATOM 680 C C . THR A 1 92 ? -13.666 -5.459 13.882 1.00 93.50 92 THR A C 1
ATOM 682 O O . THR A 1 92 ? -14.674 -5.590 14.574 1.00 93.50 92 THR A O 1
ATOM 685 N N . ILE A 1 93 ? -12.579 -4.801 14.300 1.00 92.00 93 ILE A N 1
ATOM 686 C CA . ILE A 1 93 ? -12.473 -4.176 15.628 1.00 92.00 93 ILE A CA 1
ATOM 687 C C . ILE A 1 93 ? -13.589 -3.140 15.810 1.00 92.00 93 ILE A C 1
ATOM 689 O O . ILE A 1 93 ? -14.274 -3.136 16.829 1.00 92.00 93 ILE A O 1
ATOM 693 N N . SER A 1 94 ? -13.824 -2.304 14.795 1.00 91.00 94 SER A N 1
ATOM 694 C CA . SER A 1 94 ? -14.866 -1.272 14.837 1.00 91.00 94 SER A CA 1
ATOM 695 C C . SER A 1 94 ? -16.269 -1.865 14.989 1.00 91.00 94 SER A C 1
ATOM 697 O O . SER A 1 94 ? -17.074 -1.347 15.760 1.00 91.00 94 SER A O 1
ATOM 699 N N . ARG A 1 95 ? -16.567 -2.962 14.278 1.00 93.75 95 ARG A N 1
ATOM 700 C CA . ARG A 1 95 ? -17.855 -3.661 14.392 1.00 93.75 95 ARG A CA 1
ATOM 701 C C . ARG A 1 95 ? -18.037 -4.269 15.779 1.00 93.75 95 ARG A C 1
ATOM 703 O O . ARG A 1 95 ? -19.074 -4.053 16.393 1.00 93.75 95 ARG A O 1
ATOM 710 N N . GLN A 1 96 ? -17.023 -4.978 16.277 1.00 90.56 96 GLN A N 1
ATOM 711 C CA . GLN A 1 96 ? -17.059 -5.586 17.608 1.00 90.56 96 GLN A CA 1
ATOM 712 C C . GLN A 1 96 ? -17.278 -4.536 18.698 1.00 90.56 96 GLN A C 1
ATOM 714 O O . GLN A 1 96 ? -18.103 -4.746 19.579 1.00 90.56 96 GLN A O 1
ATOM 719 N N . PHE A 1 97 ? -16.601 -3.391 18.604 1.00 89.38 97 PHE A N 1
ATOM 720 C CA . PHE A 1 97 ? -16.785 -2.284 19.538 1.00 89.38 97 PHE A CA 1
ATOM 721 C C . PHE A 1 97 ? -18.210 -1.709 19.491 1.00 89.38 97 PHE A C 1
ATOM 723 O O . PHE A 1 97 ? -18.828 -1.487 20.525 1.00 89.38 97 PHE A O 1
ATOM 730 N N . GLN A 1 98 ? -18.792 -1.518 18.303 1.00 91.12 98 GLN A N 1
ATOM 731 C CA . GLN A 1 98 ? -20.180 -1.046 18.191 1.00 91.12 98 GLN A CA 1
ATOM 732 C C . GLN A 1 98 ? -21.195 -2.041 18.771 1.00 91.12 98 GLN A C 1
ATOM 734 O O . GLN A 1 98 ? -22.158 -1.633 19.425 1.00 91.12 98 GLN A O 1
ATOM 739 N N . GLU A 1 99 ? -20.991 -3.339 18.538 1.00 91.94 99 GLU A N 1
ATOM 740 C CA . GLU A 1 99 ? -21.836 -4.402 19.089 1.00 91.94 99 GLU A CA 1
ATOM 741 C C . GLU A 1 99 ? -21.741 -4.460 20.619 1.00 91.94 99 GLU A C 1
ATOM 743 O O . GLU A 1 99 ? -22.769 -4.548 21.296 1.00 91.94 99 GLU A O 1
ATOM 748 N N . GLN A 1 100 ? -20.527 -4.360 21.166 1.00 88.50 100 GLN A N 1
ATOM 749 C CA . GLN A 1 100 ? -20.284 -4.355 22.608 1.00 88.50 100 GLN A CA 1
ATOM 750 C C . GLN A 1 100 ? -20.901 -3.122 23.277 1.00 88.50 100 GLN A C 1
ATOM 752 O O . GLN A 1 100 ? -21.685 -3.291 24.211 1.00 88.50 100 GLN A O 1
ATOM 757 N N . LEU A 1 101 ? -20.721 -1.919 22.719 1.00 89.19 101 LEU A N 1
ATOM 758 C CA . LEU A 1 101 ? -21.387 -0.707 23.208 1.00 89.19 101 LEU A CA 1
ATOM 759 C C . LEU A 1 101 ? -22.913 -0.849 23.263 1.00 89.19 101 LEU A C 1
ATOM 761 O O . LEU A 1 101 ? -23.551 -0.458 24.244 1.00 89.19 101 LEU A O 1
ATOM 765 N N . HIS A 1 102 ? -23.526 -1.410 22.216 1.00 90.25 102 HIS A N 1
ATOM 766 C CA . HIS A 1 102 ? -24.971 -1.637 22.209 1.00 90.25 102 HIS A CA 1
ATOM 767 C C . HIS A 1 102 ? -25.384 -2.653 23.282 1.00 90.25 102 HIS A C 1
ATOM 769 O O . HIS A 1 102 ? -26.405 -2.480 23.953 1.00 90.25 102 HIS A O 1
ATOM 775 N N . HIS A 1 103 ? -24.592 -3.710 23.461 1.00 89.19 103 HIS A N 1
ATOM 776 C CA . HIS A 1 103 ? -24.845 -4.740 24.457 1.00 89.19 103 HIS A CA 1
ATOM 777 C C . HIS A 1 103 ? -24.737 -4.203 25.889 1.00 89.19 103 HIS A C 1
ATOM 779 O O . HIS A 1 103 ? -25.668 -4.400 26.670 1.00 89.19 103 HIS A O 1
ATOM 785 N N . VAL A 1 104 ? -23.668 -3.470 26.213 1.00 86.44 104 VAL A N 1
ATOM 786 C CA . VAL A 1 104 ? -23.460 -2.831 27.523 1.00 86.44 104 VAL A CA 1
ATOM 787 C C . VAL A 1 104 ? -24.594 -1.856 27.826 1.00 86.44 104 VAL A C 1
ATOM 789 O O . VAL A 1 104 ? -25.194 -1.918 28.900 1.00 86.44 104 VAL A O 1
ATOM 792 N N . LYS A 1 105 ? -24.980 -1.022 26.853 1.00 88.62 105 LYS A N 1
ATOM 793 C CA . LYS A 1 105 ? -26.100 -0.089 27.018 1.00 88.62 105 LYS A CA 1
ATOM 794 C C . LYS A 1 105 ? -27.422 -0.810 27.290 1.00 88.62 105 LYS A C 1
ATOM 796 O O . LYS A 1 105 ? -28.129 -0.455 28.229 1.00 88.62 105 LYS A O 1
ATOM 801 N N . SER A 1 106 ? -27.735 -1.846 26.511 1.00 90.81 106 SER A N 1
ATOM 802 C CA . SER A 1 106 ? -28.955 -2.636 26.701 1.00 90.81 106 SER A CA 1
ATOM 803 C C . SER A 1 106 ? -28.980 -3.351 28.054 1.00 90.81 106 SER A C 1
ATOM 805 O O . SER A 1 106 ? -30.040 -3.431 28.673 1.00 90.81 106 SER A O 1
ATOM 807 N N . GLN A 1 107 ? -27.842 -3.881 28.514 1.00 89.12 107 GLN A N 1
ATOM 808 C CA . GLN A 1 107 ? -27.742 -4.504 29.833 1.00 89.12 107 GLN A CA 1
ATOM 809 C C . GLN A 1 107 ? -27.956 -3.478 30.945 1.00 89.12 107 GLN A C 1
ATOM 811 O O . GLN A 1 107 ? -28.745 -3.728 31.854 1.00 89.12 107 GLN A O 1
ATOM 816 N N . LYS A 1 108 ? -27.317 -2.305 30.850 1.00 88.00 108 LYS A N 1
ATOM 817 C CA . LYS A 1 108 ? -27.493 -1.218 31.817 1.00 88.00 108 LYS A CA 1
ATOM 818 C C . LYS A 1 108 ? -28.957 -0.805 31.936 1.00 88.00 108 LYS A C 1
ATOM 820 O O . LYS A 1 108 ? -29.484 -0.734 33.044 1.00 88.00 108 LYS A O 1
ATOM 825 N N . ASP A 1 109 ? -29.616 -0.570 30.804 1.00 88.75 109 ASP A N 1
ATOM 826 C CA . ASP A 1 109 ? -31.017 -0.148 30.777 1.00 88.75 109 ASP A CA 1
ATOM 827 C C . ASP A 1 109 ? -31.939 -1.224 31.385 1.00 88.75 109 ASP A C 1
ATOM 829 O O . ASP A 1 109 ? -32.857 -0.892 32.137 1.00 88.75 109 ASP A O 1
ATOM 833 N N . SER A 1 110 ? -31.650 -2.511 31.144 1.00 89.88 110 SER A N 1
ATOM 834 C CA . SER A 1 110 ? -32.359 -3.635 31.775 1.00 89.88 110 SER A CA 1
ATOM 835 C C . SER A 1 110 ? -32.162 -3.663 33.290 1.00 89.88 110 SER A C 1
ATOM 837 O O . SER A 1 110 ? -33.136 -3.761 34.030 1.00 89.88 110 SER A O 1
ATOM 839 N N . VAL A 1 111 ? -30.921 -3.535 33.771 1.00 87.81 111 VAL A N 1
ATOM 840 C CA . VAL A 1 111 ? -30.622 -3.564 35.212 1.00 87.81 111 VAL A CA 1
ATOM 841 C C . VAL A 1 111 ? -31.282 -2.387 35.928 1.00 87.81 111 VAL A C 1
ATOM 843 O O . VAL A 1 111 ? -31.855 -2.565 36.999 1.00 87.81 111 VAL A O 1
ATOM 846 N N . ILE A 1 112 ? -31.264 -1.189 35.336 1.00 87.94 112 ILE A N 1
ATOM 847 C CA . ILE A 1 112 ? -31.957 -0.019 35.896 1.00 87.94 112 ILE A CA 1
ATOM 848 C C . ILE A 1 112 ? -33.473 -0.258 35.942 1.00 87.94 112 ILE A C 1
ATOM 850 O O . ILE A 1 112 ? -34.114 0.069 36.943 1.00 87.94 112 ILE A O 1
ATOM 854 N N . ALA A 1 113 ? -34.061 -0.849 34.899 1.00 88.56 113 ALA A N 1
ATOM 855 C CA . ALA A 1 113 ? -35.482 -1.193 34.896 1.00 88.56 113 ALA A CA 1
ATOM 856 C C . ALA A 1 113 ? -35.830 -2.211 35.997 1.00 88.56 113 ALA A C 1
ATOM 858 O O . ALA A 1 113 ? -36.812 -2.015 36.716 1.00 88.56 113 ALA A O 1
ATOM 859 N N . ASP A 1 114 ? -35.000 -3.237 36.189 1.00 86.75 114 ASP A N 1
ATOM 860 C CA . ASP A 1 114 ? -35.189 -4.259 37.223 1.00 86.75 114 ASP A CA 1
ATOM 861 C C . ASP A 1 114 ? -35.022 -3.701 38.645 1.00 86.75 114 ASP A C 1
ATOM 863 O O . ASP A 1 114 ? -35.748 -4.107 39.559 1.00 86.75 114 ASP A O 1
ATOM 867 N N . LEU A 1 115 ? -34.111 -2.738 38.835 1.00 87.12 115 LEU A N 1
ATOM 868 C CA . LEU A 1 115 ? -33.957 -1.997 40.090 1.00 87.12 115 LEU A CA 1
ATOM 869 C C . LEU A 1 115 ? -35.205 -1.157 40.396 1.00 87.12 115 LEU A C 1
ATOM 871 O O . LEU A 1 115 ? -35.712 -1.206 41.518 1.00 87.12 115 LEU A O 1
ATOM 875 N N . ARG A 1 116 ? -35.756 -0.447 39.401 1.00 84.62 116 ARG A N 1
ATOM 876 C CA . ARG A 1 116 ? -36.993 0.348 39.552 1.00 84.62 116 ARG A CA 1
ATOM 877 C C . ARG A 1 116 ? -38.226 -0.511 39.795 1.00 84.62 116 ARG A C 1
ATOM 879 O O . ARG A 1 116 ? -39.093 -0.131 40.578 1.00 84.62 116 ARG A O 1
ATOM 886 N N . ALA A 1 117 ? -38.304 -1.668 39.144 1.00 86.62 117 ALA A N 1
ATOM 887 C CA . ALA A 1 117 ? -39.365 -2.647 39.358 1.00 86.62 117 ALA A CA 1
ATOM 888 C C . ALA A 1 117 ? -39.232 -3.378 40.709 1.00 86.62 117 ALA A C 1
ATOM 890 O O . ALA A 1 117 ? -40.154 -4.079 41.125 1.00 86.62 117 ALA A O 1
ATOM 891 N N . GLY A 1 118 ? -38.090 -3.239 41.394 1.00 80.62 118 GLY A N 1
ATOM 892 C CA . GLY A 1 118 ? -37.783 -3.947 42.634 1.00 80.62 118 GLY A CA 1
ATOM 893 C C . GLY A 1 118 ? -37.554 -5.451 42.450 1.00 80.62 118 GLY A C 1
ATOM 894 O O . GLY A 1 118 ? -37.555 -6.179 43.447 1.00 80.62 118 GLY A O 1
ATOM 895 N N . ALA A 1 119 ? -37.369 -5.909 41.205 1.00 81.12 119 ALA A N 1
ATOM 896 C CA . ALA A 1 119 ? -37.052 -7.292 40.852 1.00 81.12 119 ALA A CA 1
ATOM 897 C C . ALA A 1 119 ? -35.618 -7.663 41.265 1.00 81.12 119 ALA A C 1
ATOM 899 O O . ALA A 1 119 ? -35.357 -8.794 41.674 1.00 81.12 119 ALA A O 1
ATOM 900 N N . VAL A 1 120 ? -34.708 -6.685 41.232 1.00 81.56 120 VAL A N 1
ATOM 901 C CA . VAL A 1 120 ? -33.337 -6.791 41.742 1.00 81.56 120 VAL A CA 1
ATOM 902 C C . VAL A 1 120 ? -33.166 -5.827 42.917 1.00 81.56 120 VAL A C 1
ATOM 904 O O . VAL A 1 120 ? -33.618 -4.687 42.869 1.00 81.56 120 VAL A O 1
ATOM 907 N N . ARG A 1 121 ? -32.512 -6.282 43.994 1.00 82.94 121 ARG A N 1
ATOM 908 C CA . ARG A 1 121 ? -32.212 -5.464 45.181 1.00 82.94 121 ARG A CA 1
ATOM 909 C C . ARG A 1 121 ? -30.744 -5.588 45.564 1.00 82.94 121 ARG A C 1
ATOM 911 O O . ARG A 1 121 ? -30.269 -6.685 45.857 1.00 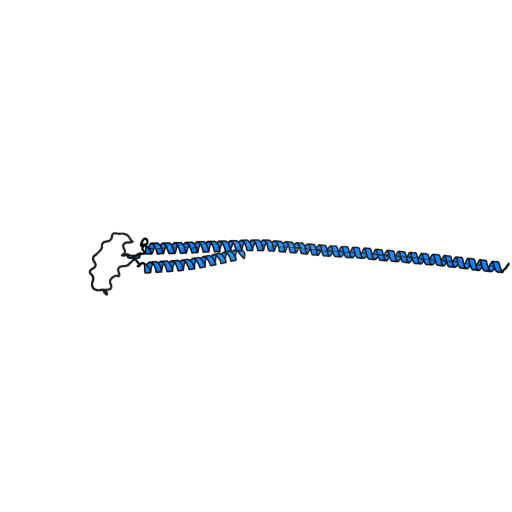82.94 121 ARG A O 1
ATOM 918 N N . LEU A 1 122 ? -30.040 -4.459 45.607 1.00 82.44 122 LEU A N 1
ATOM 919 C CA . LEU A 1 122 ? -28.657 -4.394 46.076 1.00 82.44 122 LEU A CA 1
ATOM 920 C C . LEU A 1 122 ? -28.631 -4.340 47.609 1.00 82.44 122 LEU A C 1
ATOM 922 O O . LEU A 1 122 ? -29.290 -3.508 48.233 1.00 82.44 122 LEU A O 1
ATOM 926 N N . ARG A 1 123 ? -27.878 -5.258 48.219 1.00 83.81 123 ARG A N 1
ATOM 927 C CA . ARG A 1 123 ? -27.741 -5.390 49.674 1.00 83.81 123 ARG A CA 1
ATOM 928 C C . ARG A 1 123 ? -26.291 -5.221 50.076 1.00 83.81 123 ARG A C 1
ATOM 930 O O . ARG A 1 123 ? -25.414 -5.832 49.471 1.00 83.81 123 ARG A O 1
ATOM 937 N N . ILE A 1 124 ? -26.060 -4.452 51.132 1.00 80.88 124 ILE A N 1
ATOM 938 C CA . ILE A 1 124 ? -24.726 -4.223 51.687 1.00 80.88 124 ILE A CA 1
ATOM 939 C C . ILE A 1 124 ? -24.640 -4.910 53.054 1.00 80.88 124 ILE A C 1
ATOM 941 O O . ILE A 1 124 ? -25.583 -4.808 53.849 1.00 80.88 124 ILE A O 1
ATOM 945 N N . PRO A 1 125 ? -23.543 -5.632 53.350 1.00 78.06 125 PRO A N 1
ATOM 946 C CA . PRO A 1 125 ? -23.304 -6.150 54.688 1.00 78.06 125 PRO A CA 1
ATOM 947 C C . PRO A 1 125 ? -23.096 -4.989 55.664 1.00 78.06 125 PRO A C 1
ATOM 949 O O . PRO A 1 125 ? -22.221 -4.148 55.472 1.00 78.06 125 PRO A O 1
ATOM 952 N N . VAL A 1 126 ? -23.890 -4.960 56.727 1.00 70.88 126 VAL A N 1
ATOM 953 C CA . VAL A 1 126 ? -2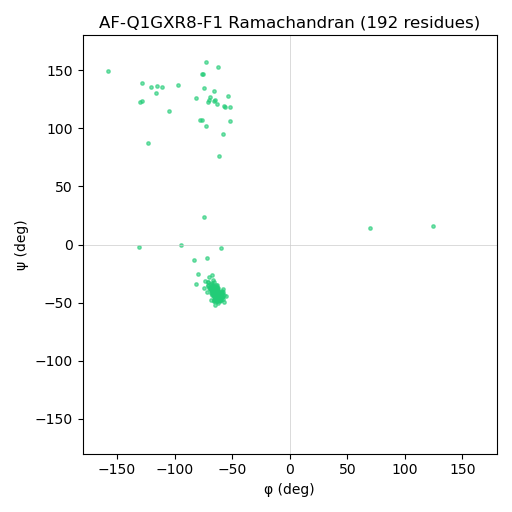3.753 -4.018 57.833 1.00 70.88 126 VAL A CA 1
ATOM 954 C C . VAL A 1 126 ? -23.145 -4.780 58.998 1.00 70.88 126 VAL A C 1
ATOM 956 O O . VAL A 1 126 ? -23.743 -5.702 59.554 1.00 70.88 126 VAL A O 1
ATOM 959 N N . THR A 1 127 ? -21.932 -4.403 59.384 1.00 64.38 127 THR A N 1
ATOM 960 C CA . THR A 1 127 ? -21.433 -4.778 60.701 1.00 64.38 127 THR A CA 1
ATOM 961 C C . THR A 1 127 ? -22.227 -3.970 61.725 1.00 64.38 127 THR A C 1
ATOM 963 O O . THR A 1 127 ? -22.271 -2.742 61.611 1.00 64.38 127 THR A O 1
ATOM 966 N N . PRO A 1 128 ? -22.889 -4.603 62.715 1.00 55.59 128 PRO A N 1
ATOM 967 C CA . PRO A 1 128 ? -23.420 -3.839 63.828 1.00 55.59 128 PRO A CA 1
ATOM 968 C C . PRO A 1 128 ? -22.229 -3.100 64.428 1.00 55.59 128 PRO A C 1
ATOM 970 O O . PRO A 1 128 ? -21.238 -3.727 64.813 1.00 55.59 128 PRO A O 1
ATOM 973 N N . ALA A 1 129 ? -22.284 -1.768 64.419 1.00 52.25 129 ALA A N 1
ATOM 974 C CA . ALA A 1 129 ? -21.287 -0.974 65.103 1.00 52.25 129 ALA A CA 1
ATOM 975 C C . ALA A 1 129 ? -21.220 -1.522 66.529 1.00 52.25 129 ALA A C 1
ATOM 977 O O . ALA A 1 129 ? -22.230 -1.522 67.234 1.00 52.25 129 ALA A O 1
ATOM 978 N N . SER A 1 130 ? -20.053 -2.033 66.935 1.00 45.09 130 SER A N 1
ATOM 979 C CA . SER A 1 130 ? -19.746 -2.166 68.354 1.00 45.09 130 SER A CA 1
ATOM 980 C C . SER A 1 130 ? -20.019 -0.789 68.923 1.00 45.09 130 SER A C 1
ATOM 982 O O . SER A 1 130 ? -19.301 0.159 68.605 1.00 45.09 130 SER A O 1
ATOM 984 N N . THR A 1 131 ? -21.120 -0.662 69.650 1.00 42.06 131 THR A N 1
ATOM 985 C CA . THR A 1 131 ? -21.590 0.588 70.216 1.00 42.06 131 THR A CA 1
ATOM 986 C C . THR A 1 131 ? -20.486 1.132 71.112 1.00 42.06 131 THR A C 1
ATOM 988 O O . THR A 1 131 ? -20.382 0.757 72.277 1.00 42.06 131 THR A O 1
ATOM 991 N N . SER A 1 132 ? -19.649 2.023 70.579 1.00 42.88 132 SER A N 1
ATOM 992 C CA . SER A 1 132 ? -19.110 3.087 71.405 1.00 42.88 132 SER A CA 1
ATOM 993 C C . SER A 1 132 ? -20.325 3.906 71.815 1.00 42.88 132 SER A C 1
ATOM 995 O O . SER A 1 132 ? -21.123 4.314 70.968 1.00 42.88 132 SER A O 1
ATOM 997 N N . ALA A 1 133 ? -20.528 3.999 73.121 1.00 45.94 133 ALA A N 1
ATOM 998 C CA . ALA A 1 133 ? -21.700 4.533 73.791 1.00 45.94 133 ALA A CA 1
ATOM 999 C C . ALA A 1 133 ? -21.939 6.020 73.461 1.00 45.94 133 ALA A C 1
ATOM 1001 O O . ALA A 1 133 ? -21.649 6.895 74.270 1.00 45.94 133 ALA A O 1
ATOM 1002 N N . ALA A 1 134 ? -22.460 6.309 72.268 1.00 46.38 134 ALA A N 1
ATOM 1003 C CA . ALA A 1 134 ? -22.774 7.669 71.826 1.00 46.38 134 ALA A CA 1
ATOM 1004 C C . ALA A 1 134 ? -24.186 7.825 71.229 1.00 46.38 134 ALA A C 1
ATOM 1006 O O . ALA A 1 134 ? -24.588 8.940 70.911 1.00 46.38 134 ALA A O 1
ATOM 1007 N N . CYS A 1 135 ? -24.976 6.752 71.125 1.00 41.12 135 CYS A N 1
ATOM 1008 C CA . CYS A 1 135 ? -26.390 6.839 70.754 1.00 41.12 135 CYS A CA 1
ATOM 1009 C C . CYS A 1 135 ? -27.249 6.191 71.844 1.00 41.12 135 CYS A C 1
ATOM 1011 O O . CYS A 1 135 ? -27.531 4.995 71.822 1.00 41.12 135 CYS A O 1
ATOM 1013 N N . SER A 1 136 ? -27.612 6.994 72.841 1.00 47.03 136 SER A N 1
ATOM 1014 C CA . SER A 1 136 ? -28.538 6.622 73.909 1.00 47.03 136 SER A CA 1
ATOM 1015 C C . SER A 1 136 ? -29.952 6.393 73.365 1.00 47.03 136 SER A C 1
ATOM 1017 O O . SER A 1 136 ? -30.499 7.273 72.706 1.00 47.03 136 SER A O 1
ATOM 1019 N N . GLY A 1 137 ? -30.581 5.273 73.746 1.00 42.81 137 GLY A N 1
ATOM 1020 C CA . GLY A 1 137 ? -32.006 5.305 74.100 1.00 42.81 137 GLY A CA 1
ATOM 1021 C C . GLY A 1 137 ? -33.008 4.385 73.398 1.00 42.81 137 GLY A C 1
ATOM 1022 O O . GLY A 1 137 ? -34.194 4.656 73.548 1.00 42.81 137 GLY A O 1
ATOM 1023 N N . ILE A 1 138 ? -32.629 3.314 72.688 1.00 42.25 138 ILE A N 1
ATOM 1024 C CA . ILE A 1 138 ? -33.626 2.345 72.175 1.00 42.25 138 ILE A CA 1
ATOM 1025 C C . ILE A 1 138 ? -33.237 0.915 72.587 1.00 42.25 138 ILE A C 1
ATOM 1027 O O . ILE A 1 138 ? -32.115 0.500 72.292 1.00 42.25 138 ILE A O 1
ATOM 1031 N N . PRO A 1 139 ? -34.108 0.158 73.289 1.00 41.28 139 PRO A N 1
ATOM 1032 C CA . PRO A 1 139 ? -33.800 -1.209 73.692 1.00 41.28 139 PRO A CA 1
ATOM 1033 C C . PRO A 1 139 ? -33.768 -2.125 72.465 1.00 41.28 139 PRO A C 1
ATOM 1035 O O . PRO A 1 139 ? -34.706 -2.163 71.670 1.00 41.28 139 PRO A O 1
ATOM 1038 N N . ALA A 1 140 ? -32.666 -2.857 72.314 1.00 41.84 140 ALA A N 1
ATOM 1039 C CA . ALA A 1 140 ? -32.486 -3.846 71.265 1.00 41.84 140 ALA A CA 1
ATOM 1040 C C . ALA A 1 140 ? -33.283 -5.119 71.598 1.00 41.84 140 ALA A C 1
ATOM 1042 O O . ALA A 1 140 ? -32.892 -5.885 72.479 1.00 41.84 140 ALA A O 1
ATOM 1043 N N . GLU A 1 141 ? -34.386 -5.360 70.889 1.00 39.41 141 GLU A N 1
ATOM 1044 C CA . GLU A 1 141 ? -34.974 -6.699 70.811 1.00 39.41 141 GLU A CA 1
ATOM 1045 C C . GLU A 1 141 ? -34.070 -7.597 69.958 1.00 39.41 141 GLU A C 1
ATOM 1047 O O . GLU A 1 141 ? -33.749 -7.303 68.804 1.00 39.41 141 GLU A O 1
ATOM 1052 N N . ALA A 1 142 ? -33.622 -8.697 70.561 1.00 42.38 142 ALA A N 1
ATOM 1053 C CA . ALA A 1 142 ? -32.763 -9.683 69.933 1.00 42.38 142 ALA A CA 1
ATOM 1054 C C . ALA A 1 142 ? -33.554 -10.511 68.909 1.00 42.38 142 ALA A C 1
ATOM 1056 O O . ALA A 1 142 ? -34.256 -11.457 69.265 1.00 42.38 142 ALA A O 1
ATOM 1057 N N . PHE A 1 143 ? -33.395 -10.201 67.623 1.00 38.44 143 PHE A N 1
ATOM 1058 C CA . PHE A 1 143 ? -33.773 -11.121 66.555 1.00 38.44 143 PHE A CA 1
ATOM 1059 C C . PHE A 1 143 ? -32.696 -12.200 66.415 1.00 38.44 143 PHE A C 1
ATOM 1061 O O . PHE A 1 143 ? -31.596 -11.955 65.920 1.00 38.44 143 PHE A O 1
ATOM 1068 N N . ALA A 1 144 ? -33.021 -13.415 66.855 1.00 45.34 144 ALA A N 1
ATOM 1069 C CA . ALA A 1 144 ? -32.259 -14.605 66.511 1.00 45.34 144 ALA A CA 1
ATOM 1070 C C . ALA A 1 144 ? -32.386 -14.860 65.000 1.00 45.34 144 ALA A C 1
ATOM 1072 O O . ALA A 1 144 ? -33.496 -15.019 64.492 1.00 45.34 144 ALA A O 1
ATOM 1073 N N . SER A 1 145 ? -31.266 -14.930 64.276 1.00 40.50 145 SER A N 1
ATOM 1074 C CA . SER A 1 145 ? -31.253 -15.477 62.917 1.00 40.50 145 SER A CA 1
ATOM 1075 C C . SER A 1 145 ? -30.181 -16.554 62.777 1.00 40.50 145 SER A C 1
ATOM 1077 O O . SER A 1 145 ? -29.107 -16.490 63.376 1.00 40.50 145 SER A O 1
ATOM 1079 N N . ALA A 1 146 ? -30.577 -17.611 62.072 1.00 39.31 146 ALA A N 1
ATOM 1080 C CA . ALA A 1 146 ? -29.934 -18.908 62.025 1.00 39.31 146 ALA A CA 1
ATOM 1081 C C . ALA A 1 146 ? -28.616 -18.910 61.236 1.00 39.31 146 ALA A C 1
ATOM 1083 O O . ALA A 1 146 ? -28.362 -18.081 60.365 1.00 39.31 146 ALA A O 1
ATOM 1084 N N . ALA A 1 147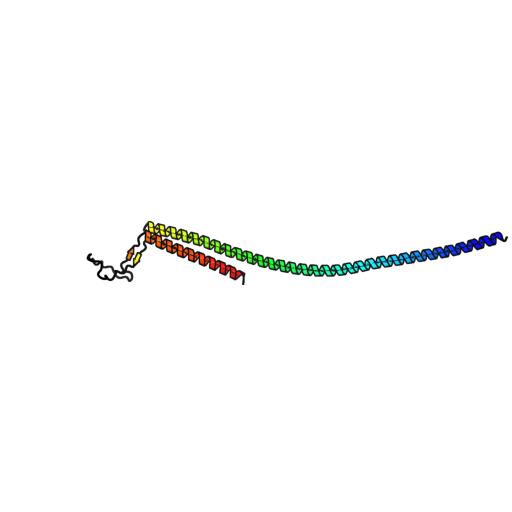 ? -27.796 -19.904 61.570 1.00 45.75 147 ALA A N 1
ATOM 1085 C CA . ALA A 1 147 ? -26.440 -20.115 61.104 1.00 45.75 147 ALA A CA 1
ATOM 1086 C C . ALA A 1 147 ? -26.301 -20.191 59.573 1.00 45.75 147 ALA A C 1
ATOM 1088 O O . ALA A 1 147 ? -26.755 -21.127 58.920 1.00 45.75 147 ALA A O 1
ATOM 1089 N N . GLY A 1 148 ? -25.541 -19.241 59.046 1.00 43.34 148 GLY A N 1
ATOM 1090 C CA . GLY A 1 148 ? -24.812 -19.288 57.786 1.00 43.34 148 GLY A CA 1
ATOM 1091 C C . GLY A 1 148 ? -23.699 -18.249 57.897 1.00 43.34 148 GLY A C 1
ATOM 1092 O O . GLY A 1 148 ? -23.881 -17.239 58.577 1.00 43.34 148 GLY A O 1
ATOM 1093 N N . ARG A 1 149 ? -22.541 -18.443 57.256 1.00 44.72 149 ARG A N 1
ATOM 1094 C CA . ARG A 1 149 ? -21.468 -17.416 57.223 1.00 44.72 149 ARG A CA 1
ATOM 1095 C C . ARG A 1 149 ? -21.914 -16.080 56.593 1.00 44.72 149 ARG A C 1
ATOM 1097 O O . ARG A 1 149 ? -21.160 -15.117 56.607 1.00 44.72 149 ARG A O 1
ATOM 1104 N N . ASP A 1 150 ? -23.155 -16.037 56.112 1.00 48.62 150 ASP A N 1
ATOM 1105 C CA . ASP A 1 150 ? -23.907 -14.906 55.582 1.00 48.62 150 ASP A CA 1
ATOM 1106 C C . ASP A 1 150 ? -24.813 -14.176 56.597 1.00 48.62 150 ASP A C 1
ATOM 1108 O O . ASP A 1 150 ? -25.454 -13.197 56.219 1.00 48.62 150 ASP A O 1
ATOM 1112 N N . GLY A 1 151 ? -24.875 -14.609 57.862 1.00 45.25 151 GLY A N 1
ATOM 1113 C CA . GLY A 1 151 ? -25.795 -14.106 58.900 1.00 45.25 151 GLY A CA 1
ATOM 1114 C C . GLY A 1 151 ? -25.479 -12.723 59.493 1.00 45.25 151 GLY A C 1
ATOM 1115 O O . GLY A 1 151 ? -25.857 -12.444 60.628 1.00 45.25 151 GLY A O 1
ATOM 1116 N N . GLY A 1 152 ? -24.754 -11.864 58.773 1.00 55.62 152 GLY A N 1
ATOM 1117 C CA . GLY A 1 152 ? -24.594 -10.459 59.159 1.00 55.62 152 GLY A CA 1
ATOM 1118 C C . GLY A 1 152 ? -25.866 -9.668 58.847 1.00 55.62 152 GLY A C 1
ATOM 1119 O O . GLY A 1 152 ? -26.532 -9.957 57.853 1.00 55.62 152 GLY A O 1
ATOM 1120 N N . ALA A 1 153 ? -26.200 -8.657 59.656 1.00 61.22 153 ALA A N 1
ATOM 1121 C CA . ALA A 1 153 ? -27.263 -7.715 59.309 1.00 61.22 153 ALA A CA 1
ATOM 1122 C C . ALA A 1 153 ? -26.967 -7.126 57.918 1.00 61.22 153 ALA A C 1
ATOM 1124 O O . ALA A 1 153 ? -25.856 -6.674 57.658 1.00 61.22 153 ALA A O 1
ATOM 1125 N N . ARG A 1 154 ? -27.922 -7.176 56.988 1.00 67.88 154 ARG A N 1
ATOM 1126 C CA . ARG A 1 154 ? -27.773 -6.594 55.645 1.00 67.88 154 ARG A CA 1
ATOM 1127 C C . ARG A 1 154 ? -28.789 -5.476 55.493 1.00 67.88 154 ARG A C 1
ATOM 1129 O O . ARG A 1 154 ? -29.964 -5.691 55.776 1.00 67.88 154 ARG A O 1
ATOM 1136 N N . ALA A 1 155 ? -28.339 -4.310 55.044 1.00 75.12 155 ALA A N 1
ATOM 1137 C CA . ALA A 1 155 ? -29.223 -3.209 54.685 1.00 75.12 155 ALA A CA 1
ATOM 1138 C C . ALA A 1 155 ? -29.458 -3.225 53.175 1.00 75.12 155 ALA A C 1
ATOM 1140 O O . ALA A 1 155 ? -28.530 -3.452 52.392 1.00 75.12 155 ALA A O 1
ATOM 1141 N N . GLU A 1 156 ? -30.707 -3.006 52.772 1.00 80.06 156 GLU A N 1
ATOM 1142 C CA . GLU A 1 156 ? -31.037 -2.740 51.374 1.00 80.06 156 GLU A CA 1
ATOM 1143 C C . GLU A 1 156 ? -30.612 -1.310 51.034 1.00 80.06 156 GLU A C 1
ATOM 1145 O O . GLU A 1 156 ? -30.820 -0.384 51.821 1.00 80.06 156 GLU A O 1
ATOM 1150 N N . LEU A 1 157 ? -29.962 -1.144 49.886 1.00 82.50 157 LEU A N 1
ATOM 1151 C CA . LEU A 1 157 ? -29.558 0.165 49.392 1.00 82.50 157 LEU A CA 1
ATOM 1152 C C . LEU A 1 157 ? -30.787 0.898 48.822 1.00 82.50 157 LEU A C 1
ATOM 1154 O O . LEU A 1 157 ? -31.683 0.250 48.276 1.00 82.50 157 LEU A O 1
ATOM 1158 N N . SER A 1 158 ? -30.850 2.232 48.942 1.00 83.44 158 SER A N 1
ATOM 1159 C CA . SER A 1 158 ? -31.937 2.997 48.312 1.00 83.44 158 SER A CA 1
ATOM 1160 C C . SER A 1 158 ? -31.892 2.838 46.790 1.00 83.44 158 SER A C 1
ATOM 1162 O O . SER A 1 158 ? -30.822 2.608 46.218 1.00 83.44 158 SER A O 1
ATOM 1164 N N . ALA A 1 159 ? -33.045 2.970 46.129 1.00 79.44 159 ALA A N 1
ATOM 1165 C CA . ALA A 1 159 ? -33.139 2.828 44.678 1.00 79.44 159 ALA A CA 1
ATOM 1166 C C . ALA A 1 159 ? -32.229 3.835 43.951 1.00 79.44 159 ALA A C 1
ATOM 1168 O O . ALA A 1 159 ? -31.530 3.474 43.011 1.00 79.44 159 ALA A O 1
ATOM 1169 N N . GLU A 1 160 ? -32.149 5.070 44.447 1.00 81.81 160 GLU A N 1
ATOM 1170 C CA . GLU A 1 160 ? -31.322 6.135 43.874 1.00 81.81 160 GLU A CA 1
ATOM 1171 C C . GLU A 1 160 ? -29.826 5.825 44.004 1.00 81.81 160 GLU A C 1
ATOM 1173 O O . GLU A 1 160 ? -29.060 6.021 43.061 1.00 81.81 160 GLU A O 1
ATOM 1178 N N . ALA A 1 161 ? -29.397 5.307 45.160 1.00 85.50 161 ALA A N 1
ATOM 1179 C CA . ALA A 1 161 ? -28.006 4.926 45.379 1.00 85.50 161 ALA A CA 1
ATOM 1180 C C . ALA A 1 161 ? -27.627 3.669 44.574 1.00 85.50 161 ALA A C 1
ATOM 1182 O O . ALA A 1 161 ? -26.510 3.579 44.067 1.00 85.50 161 ALA A O 1
ATOM 1183 N N . ALA A 1 162 ? -28.556 2.725 44.412 1.00 84.75 162 ALA A N 1
ATOM 1184 C CA . ALA A 1 162 ? -28.396 1.559 43.547 1.00 84.75 162 ALA A CA 1
ATOM 1185 C C . ALA A 1 162 ? -28.237 1.955 42.071 1.00 84.75 162 ALA A C 1
ATOM 1187 O O . ALA A 1 162 ? -27.287 1.512 41.425 1.00 84.75 162 ALA A O 1
ATOM 1188 N N . GLU A 1 163 ? -29.112 2.824 41.554 1.00 86.00 163 GLU A N 1
ATOM 1189 C CA . GLU A 1 163 ? -29.022 3.346 40.184 1.00 86.00 163 GLU A CA 1
ATOM 1190 C C . GLU A 1 163 ? -27.707 4.104 39.951 1.00 86.00 163 GLU A C 1
ATOM 1192 O O . GLU A 1 163 ? -27.050 3.888 38.932 1.00 86.00 163 GLU A O 1
ATOM 1197 N N . PHE A 1 164 ? -27.282 4.940 40.905 1.00 89.50 164 PHE A N 1
ATOM 1198 C CA . PHE A 1 164 ? -26.017 5.670 40.811 1.00 89.50 164 PHE A CA 1
ATOM 1199 C C . PHE A 1 164 ? -24.803 4.734 40.725 1.00 89.50 164 PHE A C 1
ATOM 1201 O O . PHE A 1 164 ? -23.957 4.910 39.849 1.00 89.50 164 PHE A O 1
ATOM 1208 N N . LEU A 1 165 ? -24.718 3.721 41.597 1.00 89.94 165 LEU A N 1
ATOM 1209 C CA . LEU A 1 165 ? -23.593 2.780 41.596 1.00 89.94 165 LEU A CA 1
ATOM 1210 C C . LEU A 1 165 ? -23.544 1.931 40.322 1.00 89.94 165 LEU A C 1
ATOM 1212 O O . LEU A 1 165 ? -22.458 1.708 39.790 1.00 89.94 165 LEU A O 1
ATOM 1216 N N . VAL A 1 166 ? -24.696 1.487 39.809 1.00 88.31 166 VAL A N 1
ATOM 1217 C CA . VAL A 1 166 ? -24.763 0.762 38.528 1.00 88.31 166 VAL A CA 1
ATOM 1218 C C . VAL A 1 166 ? -24.361 1.665 37.362 1.00 88.31 166 VAL A C 1
ATOM 1220 O O . VAL A 1 166 ? -23.623 1.227 36.479 1.00 88.31 166 VAL A O 1
ATOM 1223 N N . GLY A 1 167 ? -24.792 2.930 37.373 1.00 88.00 167 GLY A N 1
ATOM 1224 C CA . GLY A 1 167 ? -24.385 3.924 36.383 1.00 88.00 167 GLY A CA 1
ATOM 1225 C C . GLY A 1 167 ? -22.872 4.148 36.370 1.00 88.00 167 GLY A C 1
ATOM 1226 O O . GLY A 1 167 ? -22.262 4.076 35.307 1.00 88.00 167 GLY A O 1
ATOM 1227 N N . LEU A 1 168 ? -22.266 4.332 37.547 1.00 91.50 168 LEU A N 1
ATOM 1228 C CA . LEU A 1 168 ? -20.819 4.510 37.691 1.00 91.50 168 LEU A CA 1
ATOM 1229 C C . LEU A 1 168 ? -20.031 3.264 37.259 1.00 91.50 168 LEU A C 1
ATOM 1231 O O . LEU A 1 168 ? -19.002 3.387 36.601 1.00 91.50 168 LEU A O 1
ATOM 1235 N N . ALA A 1 169 ? -20.510 2.067 37.610 1.00 89.38 169 ALA A N 1
ATOM 1236 C CA . ALA A 1 169 ? -19.891 0.818 37.171 1.00 89.38 169 ALA A CA 1
ATOM 1237 C C . ALA A 1 169 ? -19.939 0.676 35.642 1.00 89.38 169 ALA A C 1
ATOM 1239 O O . ALA A 1 169 ? -18.930 0.345 35.030 1.00 89.38 169 ALA A O 1
ATOM 1240 N N . SER A 1 170 ? -21.073 1.020 35.024 1.00 87.38 170 SER A N 1
ATOM 1241 C CA . SER A 1 170 ? -21.211 0.990 33.563 1.00 87.38 170 SER A CA 1
ATOM 1242 C C . SER A 1 170 ? -20.280 1.990 32.872 1.00 87.38 170 SER A C 1
ATOM 1244 O O . SER A 1 170 ? -19.684 1.659 31.856 1.00 87.38 170 SER A O 1
ATOM 1246 N N . GLU A 1 171 ? -20.110 3.197 33.422 1.00 88.75 171 GLU A N 1
ATOM 1247 C CA . GLU A 1 171 ? -19.159 4.185 32.890 1.00 88.75 171 GLU A CA 1
ATOM 1248 C C . GLU A 1 171 ? -17.707 3.689 32.995 1.00 88.75 171 GLU A C 1
ATOM 1250 O O . GLU A 1 171 ? -16.916 3.856 32.066 1.00 88.75 171 GLU A O 1
ATOM 1255 N N . ALA A 1 172 ? -17.354 3.022 34.099 1.00 90.50 172 ALA A N 1
ATOM 1256 C CA . ALA A 1 172 ? -16.042 2.401 34.247 1.00 90.50 172 ALA A CA 1
ATOM 1257 C C . ALA A 1 172 ? -15.817 1.280 33.216 1.00 90.50 172 ALA A C 1
ATOM 1259 O O . ALA A 1 172 ? -14.745 1.220 32.608 1.00 90.50 172 ALA A O 1
ATOM 1260 N N . ASP A 1 173 ? -16.823 0.435 32.982 1.00 88.31 173 ASP A N 1
ATOM 1261 C CA . ASP A 1 173 ? -16.767 -0.631 31.979 1.00 88.31 173 ASP A CA 1
ATOM 1262 C C . ASP A 1 173 ? -16.633 -0.061 30.556 1.00 88.31 173 ASP A C 1
ATOM 1264 O O . ASP A 1 173 ? -15.789 -0.530 29.790 1.00 88.31 173 ASP A O 1
ATOM 1268 N N . GLU A 1 174 ? -17.366 1.010 30.222 1.00 87.56 174 GLU A N 1
ATOM 1269 C CA . GLU A 1 174 ? -17.248 1.713 28.934 1.00 87.56 174 GLU A CA 1
ATOM 1270 C C . GLU A 1 174 ? -15.812 2.216 28.689 1.00 87.56 174 GLU A C 1
ATOM 1272 O O . GLU A 1 174 ? -15.266 2.052 27.594 1.00 87.56 174 GLU A O 1
ATOM 1277 N N . VAL A 1 175 ? -15.154 2.787 29.706 1.00 90.69 175 VAL A N 1
ATOM 1278 C CA . VAL A 1 175 ? -13.753 3.239 29.601 1.00 90.69 175 VAL A CA 1
ATOM 1279 C C . VAL A 1 175 ? -12.794 2.061 29.392 1.00 90.69 175 VAL A C 1
ATOM 1281 O O . VAL A 1 175 ? -11.866 2.151 28.580 1.00 90.69 175 VAL A O 1
ATOM 1284 N N . VAL A 1 176 ? -12.999 0.945 30.098 1.00 91.62 176 VAL A N 1
ATOM 1285 C CA . VAL A 1 176 ? -12.182 -0.270 29.937 1.00 91.62 176 VAL A CA 1
ATOM 1286 C C . VAL A 1 176 ? -12.343 -0.856 28.534 1.00 91.62 176 VAL A C 1
ATOM 1288 O O . VAL A 1 176 ? -11.351 -1.263 27.919 1.00 91.62 176 VAL A O 1
ATOM 1291 N N . GLU A 1 177 ? -13.560 -0.864 27.997 1.00 89.12 177 GLU A N 1
ATOM 1292 C CA . GLU A 1 177 ? -13.858 -1.352 26.651 1.00 89.12 177 GLU A CA 1
ATOM 1293 C C . GLU A 1 177 ? -13.215 -0.471 25.570 1.00 89.12 177 GLU A C 1
ATOM 1295 O O . GLU A 1 177 ? -12.553 -0.977 24.655 1.00 89.12 177 GLU A O 1
ATOM 1300 N N . GLN A 1 178 ? -13.314 0.855 25.713 1.00 88.88 178 GLN A N 1
ATOM 1301 C CA . GLN A 1 178 ? -12.638 1.814 24.833 1.00 88.88 178 GLN A CA 1
ATOM 1302 C C . GLN A 1 178 ? -11.12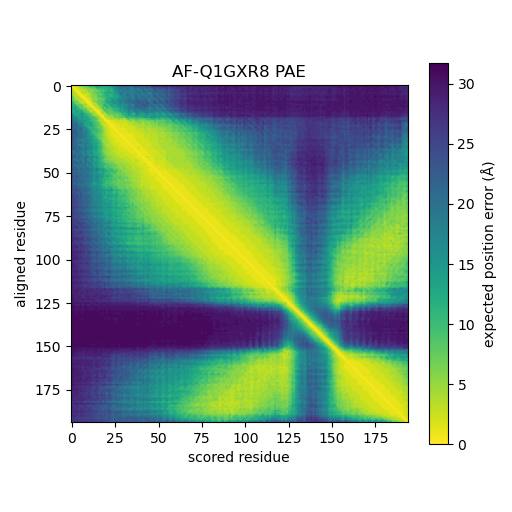2 1.603 24.834 1.00 88.88 178 GLN A C 1
ATOM 1304 O O . GLN A 1 17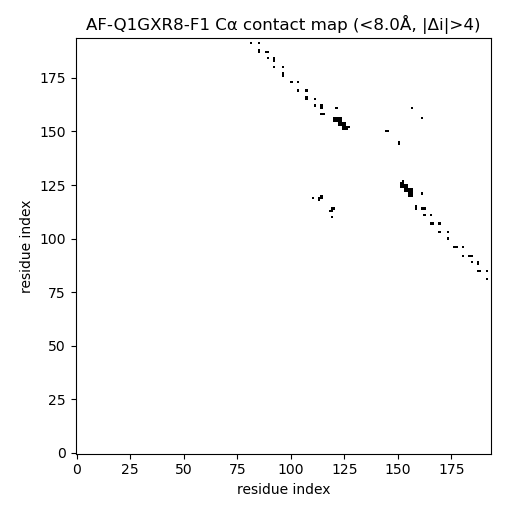8 ? -10.491 1.526 23.777 1.00 88.88 178 GLN A O 1
ATOM 1309 N N . LEU A 1 179 ? -10.521 1.462 26.018 1.00 93.75 179 LEU A N 1
ATOM 1310 C CA . LEU A 1 179 ? -9.084 1.252 26.151 1.00 93.75 179 LEU A CA 1
ATOM 1311 C C . LEU A 1 179 ? -8.655 -0.095 25.558 1.00 93.75 179 LEU A C 1
ATOM 1313 O O . LEU A 1 179 ? -7.636 -0.168 24.869 1.00 93.75 179 LEU A O 1
ATOM 1317 N N . THR A 1 180 ? -9.446 -1.147 25.761 1.00 91.50 180 THR A N 1
ATOM 1318 C CA . THR A 1 180 ? -9.200 -2.473 25.177 1.00 91.50 180 THR A CA 1
ATOM 1319 C C . THR A 1 180 ? -9.268 -2.427 23.650 1.00 91.50 180 THR A C 1
ATOM 1321 O O . THR A 1 180 ? -8.394 -2.985 22.982 1.00 91.50 180 THR A O 1
ATOM 1324 N N . SER A 1 181 ? -10.232 -1.694 23.090 1.00 85.88 181 SER A N 1
ATOM 1325 C CA . SER A 1 181 ? -10.379 -1.490 21.644 1.00 85.88 181 SER A CA 1
ATOM 1326 C C . SER A 1 181 ? -9.197 -0.720 21.048 1.00 85.88 181 SER A C 1
ATOM 1328 O O . SER A 1 181 ? -8.619 -1.143 20.046 1.00 85.88 181 SER A O 1
ATOM 1330 N N . CYS A 1 182 ? -8.746 0.349 21.711 1.00 91.44 182 CYS A N 1
ATOM 1331 C CA . CYS A 1 182 ? -7.534 1.079 21.326 1.00 91.44 182 CYS A CA 1
ATOM 1332 C C . CYS A 1 182 ? -6.285 0.184 21.367 1.00 91.44 182 CYS A C 1
ATOM 1334 O O . CYS A 1 182 ? -5.460 0.212 20.453 1.00 91.44 182 CYS A O 1
ATOM 1336 N N . GLN A 1 183 ? -6.139 -0.648 22.402 1.00 93.88 183 GLN A N 1
ATOM 1337 C CA . GLN A 1 183 ? -5.035 -1.604 22.479 1.00 93.88 183 GLN A CA 1
ATOM 1338 C C . GLN A 1 183 ? -5.100 -2.656 21.369 1.00 93.88 183 GLN A C 1
ATOM 1340 O O . GLN A 1 183 ? -4.057 -3.025 20.830 1.00 93.88 183 GLN A O 1
ATOM 1345 N N . ALA A 1 184 ? -6.292 -3.148 21.025 1.00 90.88 184 ALA A N 1
ATOM 1346 C CA . ALA A 1 184 ? -6.480 -4.088 19.925 1.00 90.88 184 ALA A CA 1
ATOM 1347 C C . ALA A 1 184 ? -6.057 -3.465 18.588 1.00 90.88 184 ALA A C 1
ATOM 1349 O O . ALA A 1 184 ? -5.305 -4.093 17.843 1.00 90.88 184 ALA A O 1
ATOM 1350 N N . LEU A 1 185 ? -6.438 -2.208 18.339 1.00 90.31 185 LEU A N 1
ATOM 1351 C CA . LEU A 1 185 ? -6.028 -1.460 17.151 1.00 90.31 185 LEU A CA 1
ATOM 1352 C C . LEU A 1 185 ? -4.503 -1.296 17.076 1.00 90.31 185 LEU A C 1
ATOM 1354 O O . LEU A 1 185 ? -3.903 -1.590 16.049 1.00 90.31 185 LEU A O 1
ATOM 1358 N N . LEU A 1 186 ? -3.857 -0.904 18.179 1.00 92.38 186 LEU A N 1
ATOM 1359 C CA . LEU A 1 186 ? -2.396 -0.770 18.236 1.00 92.38 186 LEU A CA 1
ATOM 1360 C C . LEU A 1 186 ? -1.664 -2.105 18.042 1.00 92.38 186 LEU A C 1
ATOM 1362 O O . LEU A 1 186 ? -0.575 -2.136 17.471 1.00 92.38 186 LEU A O 1
ATOM 1366 N N . ARG A 1 187 ? -2.225 -3.219 18.531 1.00 91.81 187 ARG A N 1
ATOM 1367 C CA . ARG A 1 187 ? -1.666 -4.558 18.282 1.00 91.81 187 ARG A CA 1
ATOM 1368 C C . ARG A 1 187 ? -1.803 -4.941 16.809 1.00 91.81 187 ARG A C 1
ATOM 1370 O O . ARG A 1 187 ? -0.831 -5.440 16.251 1.00 91.81 187 ARG A O 1
ATOM 1377 N N . ALA A 1 188 ? -2.956 -4.675 16.195 1.00 87.81 188 ALA A N 1
ATOM 1378 C CA . ALA A 1 188 ? -3.184 -4.919 14.772 1.00 87.81 188 ALA A CA 1
ATOM 1379 C C . ALA A 1 188 ? -2.241 -4.079 13.894 1.00 87.81 188 ALA A C 1
ATOM 1381 O O . ALA A 1 188 ? -1.650 -4.606 12.959 1.00 87.81 188 ALA A O 1
ATOM 1382 N N . ASP A 1 189 ? -2.024 -2.807 14.238 1.00 87.56 189 ASP A N 1
ATOM 1383 C CA . ASP A 1 189 ? -1.072 -1.931 13.543 1.00 87.56 189 ASP A CA 1
ATOM 1384 C C . ASP A 1 189 ? 0.370 -2.463 13.626 1.00 87.56 189 ASP A C 1
ATOM 1386 O O . ASP A 1 189 ? 1.063 -2.590 12.618 1.00 87.56 189 ASP A O 1
ATOM 1390 N N . ARG A 1 190 ? 0.810 -2.892 14.817 1.00 88.50 190 ARG A N 1
ATOM 1391 C CA . ARG A 1 190 ? 2.154 -3.468 15.006 1.00 88.50 190 ARG A CA 1
ATOM 1392 C C . ARG A 1 190 ? 2.363 -4.793 14.279 1.00 88.50 190 ARG A C 1
ATOM 1394 O O . ARG A 1 190 ? 3.483 -5.061 13.867 1.00 88.50 190 ARG A O 1
ATOM 1401 N N . GLN A 1 191 ? 1.325 -5.615 14.132 1.00 83.56 191 GLN A N 1
ATOM 1402 C CA . GLN A 1 191 ? 1.407 -6.866 13.370 1.00 83.56 191 GLN A CA 1
ATOM 1403 C C . GLN A 1 191 ? 1.601 -6.629 11.868 1.00 83.56 191 GLN A C 1
ATOM 1405 O O . GLN A 1 191 ? 2.163 -7.487 11.205 1.00 83.56 191 GLN A O 1
ATOM 1410 N N . VAL A 1 192 ? 1.165 -5.481 11.340 1.00 75.00 192 VAL A N 1
ATOM 1411 C CA . VAL A 1 192 ? 1.377 -5.107 9.930 1.00 75.00 192 VAL A CA 1
ATOM 1412 C C . VAL A 1 192 ? 2.792 -4.563 9.690 1.00 75.00 192 VAL A C 1
ATOM 1414 O O . VAL A 1 192 ? 3.299 -4.645 8.577 1.00 75.00 192 VAL A O 1
ATOM 1417 N N . GLN A 1 193 ? 3.440 -4.012 10.722 1.00 71.62 193 GLN A N 1
ATOM 1418 C CA . GLN A 1 193 ? 4.804 -3.472 10.633 1.00 71.62 193 GLN A CA 1
ATOM 1419 C C . GLN A 1 193 ? 5.914 -4.530 10.778 1.00 71.62 193 GLN A C 1
ATOM 1421 O O . GLN A 1 193 ? 7.076 -4.205 10.529 1.00 71.62 193 GLN A O 1
ATOM 1426 N N . GLN A 1 194 ? 5.582 -5.746 11.227 1.00 57.31 194 GLN A N 1
ATOM 1427 C CA . GLN A 1 194 ? 6.516 -6.871 11.391 1.00 57.31 194 GLN A CA 1
ATOM 1428 C C . GLN A 1 194 ? 6.529 -7.770 10.158 1.00 57.31 194 GLN A C 1
ATOM 1430 O O . GLN A 1 194 ? 7.639 -8.233 9.812 1.00 57.31 194 GLN A O 1
#

Radius of gyration: 57.02 Å; Cα contacts (8 Å, |Δi|>4): 57; chains: 1; bounding box: 87×42×180 Å

InterPro domains:
  IPR004929 Spanin, inner membrane subunit [PF03245] (50-191)

Secondary structure (DSSP, 8-state):
-HHHHHHHHHHHHHHHHHHHHHHHHHHHHHHHHHHHHHHHHHHHHHHHHHHHHHHHHHHHHHHHHHHHHHHHHHHHHHHHHHHHHHHHHHHHHHHHHHHHHHHHHHHHHHHHHHHHTTSS--EEE-PPP---S-S-------------TT-S-EEEPPHHHHHHHHHHHHHHHHHHHHHHHHHHHHHHHHHHH-

Organism: Methylobacillus flagell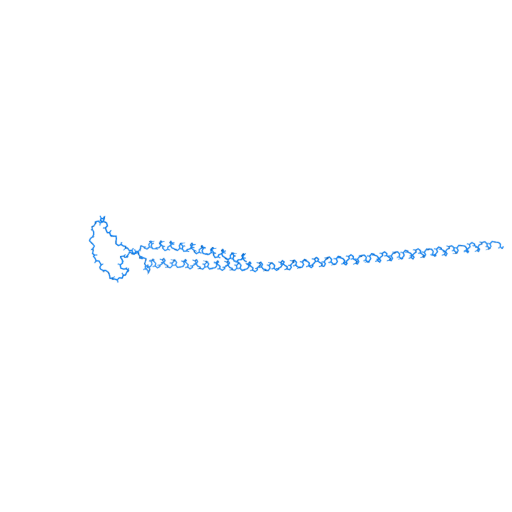atus (strain ATCC 51484 / DSM 6875 / VKM B-1610 / KT) (NCBI:txid265072)

Solvent-accessible surface area (backbone atoms only — not comparable to full-atom values): 11152 Å² total; per-residue (Å²): 124,70,70,64,59,55,54,53,54,56,50,55,55,50,52,57,53,49,51,55,50,49,53,52,50,52,51,53,51,52,51,52,50,52,52,52,52,52,50,54,51,50,53,50,53,51,51,53,52,53,50,52,53,49,50,53,50,53,52,51,51,51,51,52,50,50,52,51,50,51,51,52,50,51,54,50,52,52,51,54,50,52,51,51,55,49,52,51,52,53,51,49,54,53,49,52,51,54,54,48,54,52,49,54,51,5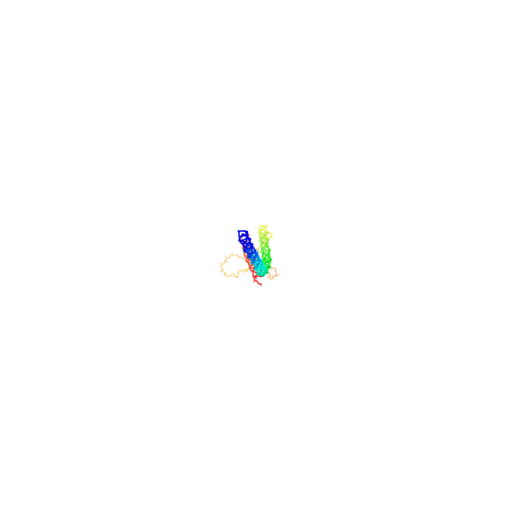4,51,50,56,48,52,50,50,31,42,74,7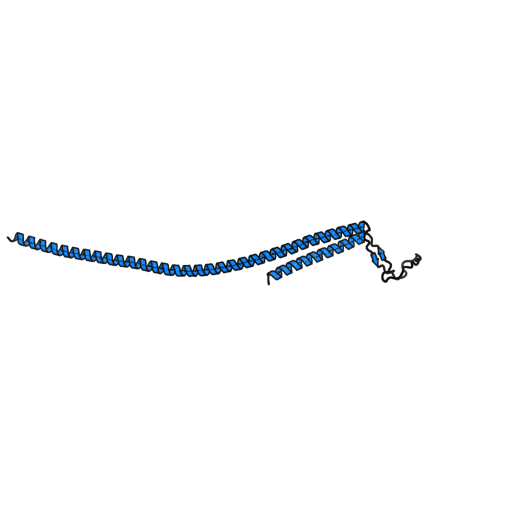1,60,79,44,80,62,69,45,85,40,76,77,72,79,76,70,94,77,79,89,86,75,88,81,79,83,79,87,75,72,95,51,104,73,66,58,56,62,45,74,57,54,66,69,60,47,48,50,52,52,50,52,52,51,53,52,49,53,52,51,51,52,52,51,52,53,50,50,50,55,50,55,54,54,63,74,77,107

Sequence (194 aa):
MAILSVCVTAAVGKAAVMDNRLFAMVGLVLTALLLAGLHLYGQHQFSLGEAAEKARWVARDNAALRAANAEIAELNTQARVQERQHAEAVATISRQFQEQLHHVKSQKDSVIADLRAGAVRLRIPVTPASTSAACSGIPAEAFASAAGRDGGARAELSAEAAEFLVGLASEADEVVEQLTSCQALLRADRQVQQ